Protein AF-0000000074384556 (afdb_homodimer)

Solvent-accessible surface area (backbone atoms only — not comparable to full-atom values): 11873 Å² total; per-residue (Å²): 128,87,46,68,63,56,34,50,50,49,42,49,27,48,76,63,56,64,55,49,73,62,58,50,51,50,51,55,48,60,57,68,74,48,75,82,79,49,65,58,56,49,22,35,53,36,53,35,26,50,41,48,45,21,50,57,54,41,50,53,51,51,51,49,32,51,76,72,68,40,62,75,37,66,65,36,38,49,20,49,30,50,36,28,44,74,50,64,36,52,67,63,18,47,52,52,52,54,56,48,51,51,44,58,47,44,57,47,46,72,69,94,128,86,47,70,62,56,36,49,49,50,43,48,25,48,77,62,54,64,54,50,73,62,58,48,50,50,49,55,47,58,56,67,76,49,76,83,78,50,66,59,56,51,22,36,53,36,53,35,25,49,41,49,45,21,51,58,55,41,50,52,50,50,52,49,32,51,74,70,68,39,63,74,37,66,67,36,38,51,20,49,31,48,35,28,44,74,48,62,37,53,67,63,20,47,52,53,52,53,57,51,50,49,44,59,46,44,58,48,48,73,70,94

pLDDT: mean 78.64, std 14.16, range [39.5, 95.38]

Structure (mmCIF, N/CA/C/O backbone):
data_AF-0000000074384556-model_v1
#
loop_
_entity.id
_entity.type
_entity.pdbx_description
1 polymer 'Pentatricopeptide repeat-containing protein'
#
loop_
_atom_site.group_PDB
_atom_site.id
_atom_site.type_symbol
_atom_site.label_atom_id
_atom_site.label_alt_id
_atom_site.label_comp_id
_atom_site.label_asym_id
_atom_site.label_entity_id
_atom_site.label_seq_id
_atom_site.pdbx_PDB_ins_code
_atom_site.Cartn_x
_atom_site.Cartn_y
_atom_site.Cartn_z
_atom_site.occupancy
_atom_site.B_iso_or_equiv
_atom_site.auth_seq_id
_atom_site.auth_comp_id
_atom_site.auth_asym_id
_atom_site.auth_atom_id
_atom_site.pdbx_PDB_model_num
ATOM 1 N N . MET A 1 1 ? 5.961 24.047 -9.047 1 40.19 1 MET A N 1
ATOM 2 C CA . MET A 1 1 ? 5.332 24.125 -7.734 1 40.19 1 MET A CA 1
ATOM 3 C C . MET A 1 1 ? 4.035 23.312 -7.707 1 40.19 1 MET A C 1
ATOM 5 O O . MET A 1 1 ? 3.162 23.516 -8.555 1 40.19 1 MET A O 1
ATOM 9 N N . TRP A 1 2 ? 4.082 22.109 -7.301 1 52.69 2 TRP A N 1
ATOM 10 C CA . TRP A 1 2 ? 2.836 21.344 -7.281 1 52.69 2 TRP A CA 1
ATOM 11 C C . TRP A 1 2 ? 1.796 22.031 -6.398 1 52.69 2 TRP A C 1
ATOM 13 O O . TRP A 1 2 ? 2.066 22.344 -5.234 1 52.69 2 TRP A O 1
ATOM 23 N N . ASP A 1 3 ? 0.78 22.688 -6.996 1 62.19 3 ASP A N 1
ATOM 24 C CA . ASP A 1 3 ? -0.325 23.312 -6.281 1 62.19 3 ASP A CA 1
ATOM 25 C C . ASP A 1 3 ? -1.379 22.297 -5.879 1 62.19 3 ASP A C 1
ATOM 27 O O . ASP A 1 3 ? -1.239 21.094 -6.176 1 62.19 3 ASP A O 1
ATOM 31 N N . SER A 1 4 ? -2.203 22.719 -5.09 1 65.31 4 SER A N 1
ATOM 32 C CA . SER A 1 4 ? -3.348 21.953 -4.59 1 65.31 4 SER A CA 1
ATOM 33 C C . SER A 1 4 ? -4.078 21.25 -5.727 1 65.31 4 SER A C 1
ATOM 35 O O . SER A 1 4 ? -4.527 20.109 -5.574 1 65.31 4 SER A O 1
ATOM 37 N N . ALA A 1 5 ? -3.949 21.891 -6.855 1 71.12 5 ALA A N 1
ATOM 38 C CA . ALA A 1 5 ? -4.703 21.359 -7.988 1 71.12 5 ALA A CA 1
ATOM 39 C C . ALA A 1 5 ? -4.062 20.078 -8.516 1 71.12 5 ALA A C 1
ATOM 41 O O . ALA A 1 5 ? -4.758 19.109 -8.82 1 71.12 5 ALA A O 1
ATOM 42 N N . VAL A 1 6 ? -2.74 20.109 -8.586 1 69.12 6 VAL A N 1
ATOM 43 C CA . VAL A 1 6 ? -2.025 18.953 -9.094 1 69.12 6 VAL A CA 1
ATOM 44 C C . VAL A 1 6 ? -2.178 17.781 -8.125 1 69.12 6 VAL A C 1
ATOM 46 O O . VAL A 1 6 ? -2.436 16.656 -8.539 1 69.12 6 VAL A O 1
ATOM 49 N N . CYS A 1 7 ? -2.18 18.156 -6.883 1 73.81 7 CYS A N 1
ATOM 50 C CA . CYS A 1 7 ? -2.328 17.125 -5.863 1 73.81 7 CYS A CA 1
ATOM 51 C C . CYS A 1 7 ? -3.725 16.5 -5.898 1 73.81 7 CYS A C 1
ATOM 53 O O . CYS A 1 7 ? -3.873 15.281 -5.863 1 73.81 7 CYS A O 1
ATOM 55 N N . ASN A 1 8 ? -4.66 17.375 -6.094 1 71 8 ASN A N 1
ATOM 56 C CA . ASN A 1 8 ? -6.031 16.875 -6.16 1 71 8 ASN A CA 1
ATOM 57 C C . ASN A 1 8 ? -6.234 15.969 -7.371 1 71 8 ASN A C 1
ATOM 59 O O . ASN A 1 8 ? -6.938 14.961 -7.281 1 71 8 ASN A O 1
ATOM 63 N N . SER A 1 9 ? -5.648 16.359 -8.367 1 74 9 SER A N 1
ATOM 64 C CA . SER A 1 9 ? -5.766 15.555 -9.578 1 74 9 SER A CA 1
ATOM 65 C C . SER A 1 9 ? -5.086 14.203 -9.406 1 74 9 SER A C 1
ATOM 67 O O . SER A 1 9 ? -5.613 13.172 -9.836 1 74 9 SER A O 1
ATOM 69 N N . MET A 1 10 ? -4.016 14.211 -8.734 1 71.62 10 MET A N 1
ATOM 70 C CA . MET A 1 10 ? -3.271 12.977 -8.5 1 71.62 10 MET A CA 1
ATOM 71 C C . MET A 1 10 ? -4.047 12.047 -7.57 1 71.62 10 MET A C 1
ATOM 73 O O . MET A 1 10 ? -4.199 10.859 -7.863 1 71.62 10 MET A O 1
ATOM 77 N N . ILE A 1 11 ? -4.609 12.617 -6.652 1 71.75 11 ILE A N 1
ATOM 78 C CA . ILE A 1 11 ? -5.398 11.852 -5.691 1 71.75 11 ILE A CA 1
ATOM 79 C C . ILE A 1 11 ? -6.605 11.234 -6.395 1 71.75 11 ILE A C 1
ATOM 81 O O . ILE A 1 11 ? -6.863 10.031 -6.258 1 71.75 11 ILE A O 1
ATOM 85 N N . SER A 1 12 ? -7.184 12.125 -7.082 1 74.31 12 SER A N 1
ATOM 86 C CA . SER A 1 12 ? -8.359 11.656 -7.809 1 74.31 12 SER A CA 1
ATOM 87 C C . SER A 1 12 ? -7.988 10.555 -8.797 1 74.31 12 SER A C 1
ATOM 89 O O . SER A 1 12 ? -8.703 9.555 -8.914 1 74.31 12 SER A O 1
ATOM 91 N N . SER A 1 13 ? -6.969 10.758 -9.461 1 72.44 13 SER A N 1
ATOM 92 C CA . SER A 1 13 ? -6.527 9.781 -10.453 1 72.44 13 SER A CA 1
ATOM 93 C C . SER A 1 13 ? -6.129 8.469 -9.797 1 72.44 13 SER A C 1
ATOM 95 O O . SER A 1 13 ? -6.383 7.395 -10.344 1 72.44 13 SER A O 1
ATOM 97 N N . PHE A 1 14 ? -5.621 8.648 -8.688 1 68.5 14 PHE A N 1
ATOM 98 C CA . PHE A 1 14 ? -5.199 7.449 -7.969 1 68.5 14 PHE A CA 1
ATOM 99 C C . PHE A 1 14 ? -6.406 6.703 -7.406 1 68.5 14 PHE A C 1
ATOM 101 O O . PHE A 1 14 ? -6.477 5.477 -7.496 1 68.5 14 PHE A O 1
ATOM 108 N N . THR A 1 15 ? -7.293 7.48 -6.871 1 66.38 15 THR A N 1
ATOM 109 C CA . THR A 1 15 ? -8.508 6.898 -6.305 1 66.38 15 THR A CA 1
ATOM 110 C C . THR A 1 15 ? -9.367 6.27 -7.395 1 66.38 15 THR A C 1
ATOM 112 O O . THR A 1 15 ? -10.094 5.305 -7.141 1 66.38 15 THR A O 1
ATOM 115 N N . ASN A 1 16 ? -9.094 6.844 -8.516 1 68.44 16 ASN A N 1
ATOM 116 C CA . ASN A 1 16 ? -9.883 6.316 -9.625 1 68.44 16 ASN A CA 1
ATOM 117 C C . ASN A 1 16 ? -9.062 5.383 -10.508 1 68.44 16 ASN A C 1
ATOM 119 O O . ASN A 1 16 ? -9.523 4.945 -11.562 1 68.44 16 ASN A O 1
ATOM 123 N N . HIS A 1 17 ? -7.898 5.164 -10.023 1 65.5 17 HIS A N 1
ATOM 124 C CA . HIS A 1 17 ? -7.004 4.191 -10.641 1 65.5 17 HIS A CA 1
ATOM 125 C C . HIS A 1 17 ? -6.633 4.605 -12.062 1 65.5 17 HIS A C 1
ATOM 127 O O . HIS A 1 17 ? -6.523 3.756 -12.945 1 65.5 17 HIS A O 1
ATOM 133 N N . LEU A 1 18 ? -6.707 5.758 -12.258 1 64.31 18 LEU A N 1
ATOM 134 C CA . LEU A 1 18 ? -6.406 6.258 -13.594 1 64.31 18 LEU A CA 1
ATOM 135 C C . LEU A 1 18 ? -4.906 6.453 -13.773 1 64.31 18 LEU A C 1
ATOM 137 O O . LEU A 1 18 ? -4.406 6.453 -14.906 1 64.31 18 LEU A O 1
ATOM 141 N N . LEU A 1 19 ? -4.352 6.645 -12.594 1 61.78 19 LEU A N 1
ATOM 142 C CA . LEU A 1 19 ? -2.939 6.98 -12.727 1 61.78 19 LEU A CA 1
ATOM 143 C C . LEU A 1 19 ? -2.094 5.723 -12.898 1 61.78 19 LEU A C 1
ATOM 145 O O . LEU A 1 19 ? -2.256 4.758 -12.148 1 61.78 19 LEU A O 1
ATOM 149 N N . GLU A 1 20 ? -1.411 5.715 -13.992 1 60.78 20 GLU A N 1
ATOM 150 C CA . GLU A 1 20 ? -0.469 4.645 -14.305 1 60.78 20 GLU A CA 1
ATOM 151 C C . GLU A 1 20 ? 0.728 4.672 -13.359 1 60.78 20 GLU A C 1
ATOM 153 O O . GLU A 1 20 ? 1.057 5.719 -12.797 1 60.78 20 GLU A O 1
ATOM 158 N N . GLU A 1 21 ? 1.285 3.52 -13.094 1 60.22 21 GLU A N 1
ATOM 159 C CA . GLU A 1 21 ? 2.457 3.318 -12.25 1 60.22 21 GLU A CA 1
ATOM 160 C C . GLU A 1 21 ? 3.541 4.352 -12.555 1 60.22 21 GLU A C 1
ATOM 162 O O . GLU A 1 21 ? 4.16 4.895 -11.633 1 60.22 21 GLU A O 1
ATOM 167 N N . ASN A 1 22 ? 3.594 4.672 -13.719 1 64.81 22 ASN A N 1
ATOM 168 C CA . ASN A 1 22 ? 4.66 5.57 -14.148 1 64.81 22 ASN A CA 1
ATOM 169 C C . ASN A 1 22 ? 4.414 7 -13.672 1 64.81 22 ASN A C 1
ATOM 171 O O . ASN A 1 22 ? 5.348 7.695 -13.273 1 64.81 22 ASN A O 1
ATOM 175 N N . ALA A 1 23 ? 3.195 7.367 -13.805 1 65.38 23 ALA A N 1
ATOM 176 C CA . ALA A 1 23 ? 2.844 8.711 -13.359 1 65.38 23 ALA A CA 1
ATOM 177 C C . ALA A 1 23 ? 3.094 8.875 -11.859 1 65.38 23 ALA A C 1
ATOM 179 O O . ALA A 1 23 ? 3.588 9.914 -11.414 1 65.38 23 ALA A O 1
ATOM 180 N N . MET A 1 24 ? 2.939 7.859 -11.141 1 62.88 24 MET A N 1
ATOM 181 C CA . MET A 1 24 ? 3.143 7.906 -9.695 1 62.88 24 MET A CA 1
ATOM 182 C C . MET A 1 24 ? 4.625 8.016 -9.352 1 62.88 24 MET A C 1
ATOM 184 O O . MET A 1 24 ? 5.012 8.789 -8.477 1 62.88 24 MET A O 1
ATOM 188 N N . GLN A 1 25 ? 5.258 7.207 -10.094 1 67.75 25 GLN A N 1
ATOM 189 C CA . GLN A 1 25 ? 6.699 7.262 -9.883 1 67.75 25 GLN A CA 1
ATOM 190 C C . GLN A 1 25 ? 7.246 8.656 -10.148 1 67.75 25 GLN A C 1
ATOM 192 O O . GLN A 1 25 ? 8.109 9.148 -9.414 1 67.75 25 GLN A O 1
ATOM 197 N N . ILE A 1 26 ? 6.738 9.211 -11.195 1 64.88 26 ILE A N 1
ATOM 198 C CA . ILE A 1 26 ? 7.152 10.562 -11.555 1 64.88 26 ILE A CA 1
ATOM 199 C C . ILE A 1 26 ? 6.762 11.531 -10.445 1 64.88 26 ILE A C 1
ATOM 201 O O . ILE A 1 26 ? 7.555 12.398 -10.062 1 64.88 26 ILE A O 1
ATOM 205 N N . PHE A 1 27 ? 5.684 11.328 -9.984 1 69.38 27 PHE A N 1
ATOM 206 C CA . PHE A 1 27 ? 5.199 12.219 -8.938 1 69.38 27 PHE A CA 1
ATOM 207 C C . PHE A 1 27 ? 6.055 12.094 -7.68 1 69.38 27 PHE A C 1
ATOM 209 O O . PHE A 1 27 ? 6.492 13.102 -7.121 1 69.38 27 PHE A O 1
ATOM 216 N N . VAL A 1 28 ? 6.297 10.922 -7.316 1 67.38 28 VAL A N 1
ATOM 217 C CA . VAL A 1 28 ? 7.105 10.664 -6.129 1 67.38 28 VAL A CA 1
ATOM 218 C C . VAL A 1 28 ? 8.5 11.25 -6.32 1 67.38 28 VAL A C 1
ATOM 220 O O . VAL A 1 28 ? 9.078 11.828 -5.395 1 67.38 28 VAL A O 1
ATOM 223 N N . ARG A 1 29 ? 8.992 11.117 -7.496 1 67.81 29 ARG A N 1
ATOM 224 C CA . ARG A 1 29 ? 10.328 11.625 -7.793 1 67.81 29 ARG A CA 1
ATOM 225 C C . ARG A 1 29 ? 10.359 13.148 -7.715 1 67.81 29 ARG A C 1
ATOM 227 O O . ARG A 1 29 ? 11.344 13.734 -7.258 1 67.81 29 ARG A O 1
ATOM 234 N N . SER A 1 30 ? 9.336 13.711 -8.18 1 67.81 30 SER A N 1
ATOM 235 C CA . SER A 1 30 ? 9.266 15.164 -8.133 1 67.81 30 SER A CA 1
ATOM 236 C C . SER A 1 30 ? 9.266 15.672 -6.691 1 67.81 30 SER A C 1
ATOM 238 O O . SER A 1 30 ? 9.742 16.766 -6.414 1 67.81 30 SER A O 1
ATOM 240 N N . LEU A 1 31 ? 8.82 14.859 -5.836 1 63.5 31 LEU A N 1
ATOM 241 C CA . LEU A 1 31 ? 8.766 15.203 -4.418 1 63.5 31 LEU A CA 1
ATOM 242 C C . LEU A 1 31 ? 10.156 15.117 -3.785 1 63.5 31 LEU A C 1
ATOM 244 O O . LEU A 1 31 ? 10.453 15.844 -2.838 1 63.5 31 LEU A O 1
ATOM 248 N N . ARG A 1 32 ? 10.938 14.094 -4.27 1 60.16 32 ARG A N 1
ATOM 249 C CA . ARG A 1 32 ? 12.281 13.875 -3.727 1 60.16 32 ARG A CA 1
ATOM 250 C C . ARG A 1 32 ? 13.227 15 -4.129 1 60.16 32 ARG A C 1
ATOM 252 O O . ARG A 1 32 ? 14.164 15.32 -3.4 1 60.16 32 ARG A O 1
ATOM 259 N N . LYS A 1 33 ? 13.125 15.461 -5.32 1 61.84 33 LYS A N 1
ATOM 260 C CA . LYS A 1 33 ? 14.031 16.5 -5.797 1 61.84 33 LYS A CA 1
ATOM 261 C C . LYS A 1 33 ? 13.867 17.781 -5 1 61.84 33 LYS A C 1
ATOM 263 O O . LYS A 1 33 ? 14.805 18.578 -4.898 1 61.84 33 LYS A O 1
ATOM 268 N N . ASN A 1 34 ? 12.695 18.062 -4.598 1 57.72 34 ASN A N 1
ATOM 269 C CA . ASN A 1 34 ? 12.492 19.359 -3.953 1 57.72 34 ASN A CA 1
ATOM 270 C C . ASN A 1 34 ? 12.734 19.281 -2.449 1 57.72 34 ASN A C 1
ATOM 272 O O . ASN A 1 34 ? 12.656 18.203 -1.857 1 57.72 34 ASN A O 1
ATOM 276 N N . ALA A 1 35 ? 13.219 20.578 -1.718 1 65 35 ALA A N 1
ATOM 277 C CA . ALA A 1 35 ? 13.375 21.125 -0.37 1 65 35 ALA A CA 1
ATOM 278 C C . ALA A 1 35 ? 12.305 20.578 0.568 1 65 35 ALA A C 1
ATOM 280 O O . ALA A 1 35 ? 11.477 19.75 0.163 1 65 35 ALA A O 1
ATOM 281 N N . ARG A 1 36 ? 12.062 21.109 1.581 1 75.25 36 ARG A N 1
ATOM 282 C CA . ARG A 1 36 ? 11.086 20.875 2.645 1 75.25 36 ARG A CA 1
ATOM 283 C C . ARG A 1 36 ? 9.688 20.672 2.072 1 75.25 36 ARG A C 1
ATOM 285 O O . ARG A 1 36 ? 9.172 21.531 1.363 1 75.25 36 ARG A O 1
ATOM 292 N N . PRO A 1 37 ? 9.188 19.391 2.207 1 80.75 37 PRO A N 1
ATOM 293 C CA . PRO A 1 37 ? 7.855 19.172 1.635 1 80.75 37 PRO A CA 1
ATOM 294 C C . PRO A 1 37 ? 6.801 20.109 2.207 1 80.75 37 PRO A C 1
ATOM 296 O O . PRO A 1 37 ? 6.883 20.5 3.375 1 80.75 37 PRO A O 1
ATOM 299 N N . THR A 1 38 ? 5.879 20.562 1.27 1 84.94 38 THR A N 1
ATOM 300 C CA . THR A 1 38 ? 4.723 21.328 1.696 1 84.94 38 THR A CA 1
ATOM 301 C C . THR A 1 38 ? 3.641 20.422 2.271 1 84.94 38 THR A C 1
ATOM 303 O O . THR A 1 38 ? 3.697 19.203 2.105 1 84.94 38 THR A O 1
ATOM 306 N N . LYS A 1 39 ? 2.645 21.031 2.879 1 87.69 39 LYS A N 1
ATOM 307 C CA . LYS A 1 39 ? 1.485 20.312 3.395 1 87.69 39 LYS A CA 1
ATOM 308 C C . LYS A 1 39 ? 0.747 19.594 2.273 1 87.69 39 LYS A C 1
ATOM 310 O O . LYS A 1 39 ? 0.303 18.453 2.447 1 87.69 39 LYS A O 1
ATOM 315 N N . PHE A 1 40 ? 0.704 20.203 1.155 1 84.12 40 PHE A N 1
ATOM 316 C CA . PHE A 1 40 ? -0.036 19.625 0.035 1 84.12 40 PHE A CA 1
ATOM 317 C C . PHE A 1 40 ? 0.692 18.422 -0.537 1 84.12 40 PHE A C 1
ATOM 319 O O . PHE A 1 40 ? 0.065 17.422 -0.88 1 84.12 40 PHE A O 1
ATOM 326 N N . LYS A 1 41 ? 1.978 18.531 -0.62 1 83.19 41 LYS A N 1
ATOM 327 C CA . LYS A 1 41 ? 2.785 17.438 -1.129 1 83.19 41 LYS A CA 1
ATOM 328 C C . LYS A 1 41 ? 2.715 16.234 -0.198 1 83.19 41 LYS A C 1
ATOM 330 O O . LYS A 1 41 ? 2.529 15.094 -0.652 1 83.19 41 LYS A O 1
ATOM 335 N N . LEU A 1 42 ? 2.775 16.5 1.066 1 88.19 42 LEU A N 1
ATOM 336 C CA . LEU A 1 42 ? 2.699 15.43 2.047 1 88.19 42 LEU A CA 1
ATOM 337 C C . LEU A 1 42 ? 1.318 14.781 2.041 1 88.19 42 LEU A C 1
ATOM 339 O O . LEU A 1 42 ? 1.2 13.555 2.07 1 88.19 42 LEU A O 1
ATOM 343 N N . SER A 1 43 ? 0.292 15.594 1.944 1 88.38 43 SER A N 1
ATOM 344 C CA . SER A 1 43 ? -1.065 15.062 1.894 1 88.38 43 SER A CA 1
ATOM 345 C C . SER A 1 43 ? -1.27 14.18 0.665 1 88.38 43 SER A C 1
ATOM 347 O O . SER A 1 43 ? -1.93 13.141 0.741 1 88.38 43 SER A O 1
ATOM 349 N N . CYS A 1 44 ? -0.693 14.586 -0.394 1 87 4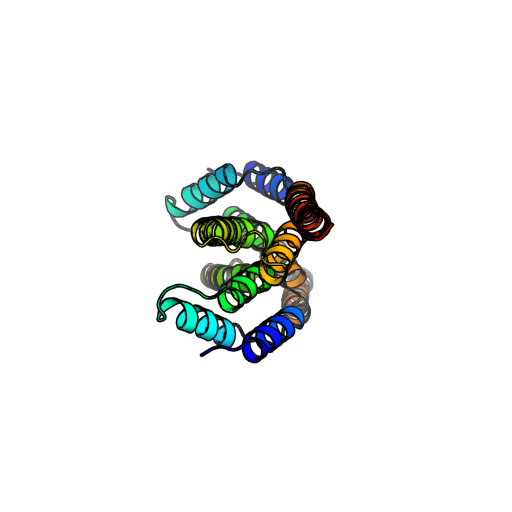4 CYS A N 1
ATOM 350 C CA . CYS A 1 44 ? -0.804 13.812 -1.626 1 87 44 CYS A CA 1
ATOM 351 C C . CYS A 1 44 ? -0.132 12.453 -1.479 1 87 44 CYS A C 1
ATOM 353 O O . CYS A 1 44 ? -0.717 11.422 -1.829 1 87 44 CYS A O 1
ATOM 355 N N . LEU A 1 45 ? 1.103 12.461 -0.971 1 86.19 45 LEU A N 1
ATOM 356 C CA . LEU A 1 45 ? 1.854 11.227 -0.805 1 86.19 45 LEU A CA 1
ATOM 357 C C . LEU A 1 45 ? 1.137 10.281 0.154 1 86.19 45 LEU A C 1
ATOM 359 O O . LEU A 1 45 ? 1.038 9.078 -0.109 1 86.19 45 LEU A O 1
ATOM 363 N N . ILE A 1 46 ? 0.575 10.844 1.169 1 91.19 46 ILE A N 1
ATOM 364 C CA . ILE A 1 46 ? -0.112 10.039 2.178 1 91.19 46 ILE A CA 1
ATOM 365 C C . ILE A 1 46 ? -1.399 9.469 1.591 1 91.19 46 ILE A C 1
ATOM 367 O O . ILE A 1 46 ? -1.699 8.281 1.774 1 91.19 46 ILE A O 1
ATOM 371 N N . SER A 1 47 ? -2.1 10.211 0.841 1 88.12 47 SER A N 1
ATOM 372 C CA . SER A 1 47 ? -3.377 9.797 0.271 1 88.12 47 SER A CA 1
ATOM 373 C C . SER A 1 47 ? -3.182 8.742 -0.812 1 88.12 47 SER A C 1
ATOM 375 O O . SER A 1 47 ? -4.035 7.871 -0.997 1 88.12 47 SER A O 1
ATOM 377 N N . CYS A 1 48 ? -2.086 8.797 -1.461 1 86.19 48 CYS A N 1
ATOM 378 C CA . CYS A 1 48 ? -1.854 7.879 -2.574 1 86.19 48 CYS A CA 1
ATOM 379 C C . CYS A 1 48 ? -1.184 6.598 -2.098 1 86.19 48 CYS A C 1
ATOM 381 O O . CYS A 1 48 ? -1.258 5.566 -2.77 1 86.19 48 CYS A O 1
ATOM 383 N N . ALA A 1 49 ? -0.686 6.59 -0.944 1 88.12 49 ALA A N 1
ATOM 384 C CA . ALA A 1 49 ? 0.172 5.516 -0.448 1 88.12 49 ALA A CA 1
ATOM 385 C C . ALA A 1 49 ? -0.58 4.188 -0.406 1 88.12 49 ALA A C 1
ATOM 387 O O . ALA A 1 49 ? -0.064 3.162 -0.853 1 88.12 49 ALA A O 1
ATOM 388 N N . PRO A 1 50 ? -1.9 4.137 0.02 1 88.5 50 PRO A N 1
ATOM 389 C CA . PRO A 1 50 ? -2.59 2.848 0.135 1 88.5 50 PRO A CA 1
ATOM 390 C C . PRO A 1 50 ? -2.787 2.16 -1.214 1 88.5 50 PRO A C 1
ATOM 392 O O . PRO A 1 50 ? -3.016 0.95 -1.268 1 88.5 50 PRO A O 1
ATOM 395 N N . VAL A 1 51 ? -2.713 2.895 -2.314 1 85.31 51 VAL A N 1
ATOM 396 C CA . VAL A 1 51 ? -2.926 2.314 -3.637 1 85.31 51 VAL A CA 1
ATOM 397 C C . VAL A 1 51 ? -1.594 2.209 -4.375 1 85.31 51 VAL A C 1
ATOM 399 O O . VAL A 1 51 ? -1.271 1.161 -4.941 1 85.31 51 VAL A O 1
ATOM 402 N N . PHE A 1 52 ? -0.786 3.133 -4.246 1 83.88 52 PHE A N 1
ATOM 403 C CA . PHE A 1 52 ? 0.421 3.275 -5.051 1 83.88 52 PHE A CA 1
ATOM 404 C C . PHE A 1 52 ? 1.504 2.312 -4.578 1 83.88 52 PHE A C 1
ATOM 406 O O . PHE A 1 52 ? 2.09 1.585 -5.383 1 83.88 52 PHE A O 1
ATOM 413 N N . LEU A 1 53 ? 1.737 2.305 -3.301 1 87.19 53 LEU A N 1
ATOM 414 C CA . LEU A 1 53 ? 2.85 1.52 -2.777 1 87.19 53 LEU A CA 1
ATOM 415 C C . LEU A 1 53 ? 2.652 0.035 -3.068 1 87.19 53 LEU A C 1
ATOM 417 O O . LEU A 1 53 ? 3.543 -0.619 -3.615 1 87.19 53 LEU A O 1
ATOM 421 N N . PRO A 1 54 ? 1.455 -0.453 -2.838 1 89.88 54 PRO A N 1
ATOM 422 C CA . PRO A 1 54 ? 1.253 -1.864 -3.174 1 89.88 54 PRO A CA 1
ATOM 423 C C . PRO A 1 54 ? 1.338 -2.131 -4.676 1 89.88 54 PRO A C 1
ATOM 425 O O . PRO A 1 54 ? 1.853 -3.172 -5.094 1 89.88 54 PRO A O 1
ATOM 428 N N . LEU A 1 55 ? 0.889 -1.272 -5.453 1 86.62 55 LEU A N 1
ATOM 429 C CA . LEU A 1 55 ? 0.919 -1.498 -6.895 1 86.62 55 LEU A CA 1
ATOM 430 C C . LEU A 1 55 ? 2.354 -1.54 -7.41 1 86.62 55 LEU A C 1
ATOM 432 O O . LEU A 1 55 ? 2.705 -2.406 -8.219 1 86.62 55 LEU A O 1
ATOM 436 N N . VAL A 1 56 ? 3.143 -0.677 -6.953 1 84.94 56 VAL A N 1
ATOM 437 C CA . VAL A 1 56 ? 4.535 -0.625 -7.387 1 84.94 56 VAL A CA 1
ATOM 438 C C . VAL A 1 56 ? 5.266 -1.886 -6.934 1 84.94 56 VAL A C 1
ATOM 440 O O . VAL A 1 56 ? 5.883 -2.578 -7.746 1 84.94 56 VAL A O 1
ATOM 443 N N . HIS A 1 57 ? 5.219 -2.225 -5.719 1 86.81 57 HIS A N 1
ATOM 444 C CA . HIS A 1 57 ? 5.914 -3.389 -5.18 1 86.81 57 HIS A CA 1
ATOM 445 C C . HIS A 1 57 ? 5.27 -4.684 -5.656 1 86.81 57 HIS A C 1
ATOM 447 O O . HIS A 1 57 ? 5.969 -5.652 -5.969 1 86.81 57 HIS A O 1
ATOM 453 N N . GLY A 1 58 ? 3.936 -4.629 -5.711 1 90.12 58 GLY A N 1
ATOM 454 C CA . GLY A 1 58 ? 3.213 -5.805 -6.172 1 90.12 58 GLY A CA 1
ATOM 455 C C . GLY A 1 58 ? 3.525 -6.168 -7.613 1 90.12 58 GLY A C 1
ATOM 456 O O . GLY A 1 58 ? 3.629 -7.352 -7.949 1 90.12 58 GLY A O 1
ATOM 457 N N . THR A 1 59 ? 3.695 -5.223 -8.43 1 90.19 59 THR A N 1
ATOM 458 C CA . THR A 1 59 ? 4.043 -5.477 -9.82 1 90.19 59 THR A CA 1
ATOM 459 C C . THR A 1 59 ? 5.453 -6.047 -9.93 1 90.19 59 THR A C 1
ATOM 461 O O . THR A 1 59 ? 5.715 -6.91 -10.773 1 90.19 59 THR A O 1
ATOM 464 N N . GLU A 1 60 ? 6.285 -5.566 -9.07 1 90 60 GLU A N 1
ATOM 465 C CA . GLU A 1 60 ? 7.629 -6.137 -9.016 1 90 60 GLU A CA 1
ATOM 466 C C . GLU A 1 60 ? 7.59 -7.602 -8.586 1 90 60 GLU A C 1
ATOM 468 O O . GLU A 1 60 ? 8.258 -8.445 -9.18 1 90 60 GLU A O 1
ATOM 473 N N . LEU A 1 61 ? 6.801 -7.906 -7.629 1 91.44 61 LEU A N 1
ATOM 474 C CA . LEU A 1 61 ? 6.645 -9.281 -7.16 1 91.44 61 LEU A CA 1
ATOM 475 C C . LEU A 1 61 ? 5.984 -10.148 -8.227 1 91.44 61 LEU A C 1
ATOM 477 O O . LEU A 1 61 ? 6.363 -11.305 -8.406 1 91.44 61 LEU A O 1
ATOM 481 N N . HIS A 1 62 ? 5.012 -9.523 -8.906 1 94.19 62 HIS A N 1
ATOM 482 C CA . HIS A 1 62 ? 4.363 -10.234 -10 1 94.19 62 HIS A CA 1
ATOM 483 C C . HIS A 1 62 ? 5.363 -10.602 -11.094 1 94.19 62 HIS A C 1
ATOM 485 O O . HIS A 1 62 ? 5.359 -11.727 -11.594 1 94.19 62 HIS A O 1
ATOM 491 N N . SER A 1 63 ? 6.258 -9.703 -11.406 1 93.31 63 SER A N 1
ATOM 492 C CA . SER A 1 63 ? 7.301 -9.984 -12.383 1 93.31 63 SER A CA 1
ATOM 493 C C . SER A 1 63 ? 8.211 -11.117 -11.922 1 93.31 63 SER A C 1
ATOM 495 O O . SER A 1 63 ? 8.586 -11.977 -12.719 1 93.31 63 SER A O 1
ATOM 497 N N . LEU A 1 64 ? 8.539 -11.133 -10.703 1 92.06 64 LEU A N 1
ATOM 498 C CA . LEU A 1 64 ? 9.375 -12.195 -10.141 1 92.06 64 LEU A CA 1
ATOM 499 C C . LEU A 1 64 ? 8.656 -13.539 -10.195 1 92.06 64 LEU A C 1
ATOM 501 O O . LEU A 1 64 ? 9.266 -14.562 -10.5 1 92.06 64 LEU A O 1
ATOM 505 N N . VAL A 1 65 ? 7.359 -13.555 -9.914 1 94.94 65 VAL A N 1
ATOM 506 C CA . VAL A 1 65 ? 6.512 -14.734 -9.977 1 94.94 65 VAL A CA 1
ATOM 507 C C . VAL A 1 65 ? 6.57 -15.336 -11.383 1 94.94 65 VAL A C 1
ATOM 509 O O . VAL A 1 65 ? 6.727 -16.547 -11.539 1 94.94 65 VAL A O 1
ATOM 512 N N . VAL A 1 66 ? 6.508 -14.5 -12.336 1 94.62 66 VAL A N 1
ATOM 513 C CA . VAL A 1 66 ? 6.551 -14.953 -13.727 1 94.62 66 VAL A CA 1
ATOM 514 C C . VAL A 1 66 ? 7.945 -15.484 -14.055 1 94.62 66 VAL A C 1
ATOM 516 O O . VAL A 1 66 ? 8.086 -16.547 -14.656 1 94.62 66 VAL A O 1
ATOM 519 N N . LYS A 1 67 ? 8.953 -14.852 -13.641 1 94.62 67 LYS A N 1
ATOM 520 C CA . LYS A 1 67 ? 10.336 -15.242 -13.898 1 94.62 67 LYS A C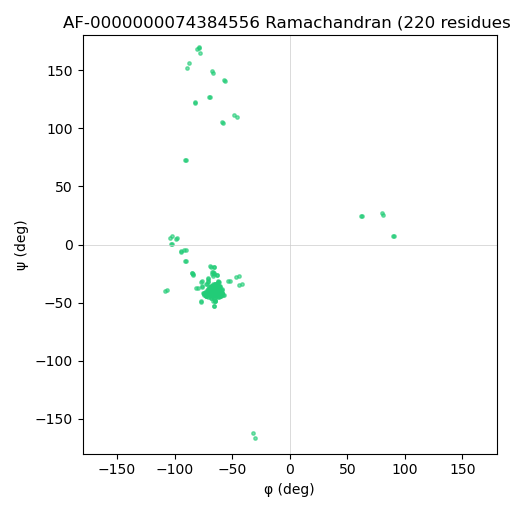A 1
ATOM 521 C C . LYS A 1 67 ? 10.641 -16.609 -13.281 1 94.62 67 LYS A C 1
ATOM 523 O O . LYS A 1 67 ? 11.391 -17.391 -13.852 1 94.62 67 LYS A O 1
ATOM 528 N N . LEU A 1 68 ? 10 -16.906 -12.18 1 92.81 68 LEU A N 1
ATOM 529 C CA . LEU A 1 68 ? 10.273 -18.125 -11.438 1 92.81 68 LEU A CA 1
ATOM 530 C C . LEU A 1 68 ? 9.305 -19.234 -11.844 1 92.81 68 LEU A C 1
ATOM 532 O O . LEU A 1 68 ? 9.406 -20.359 -11.359 1 92.81 68 LEU A O 1
ATOM 536 N N . GLY A 1 69 ? 8.32 -18.922 -12.672 1 93.56 69 GLY A N 1
ATOM 537 C CA . GLY A 1 69 ? 7.391 -19.891 -13.203 1 93.56 69 GLY A CA 1
ATOM 538 C C . GLY A 1 69 ? 6.285 -20.25 -12.234 1 93.56 69 GLY A C 1
ATOM 539 O O . GLY A 1 69 ? 5.773 -21.375 -12.25 1 93.56 69 GLY A O 1
ATOM 540 N N . PHE A 1 70 ? 5.957 -19.297 -11.32 1 93.25 70 PHE A N 1
ATOM 541 C CA .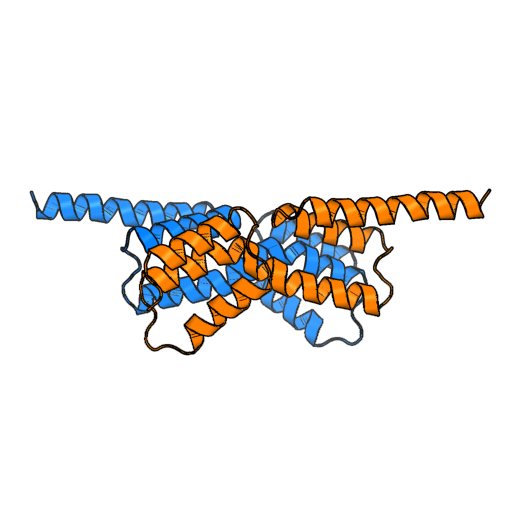 PHE A 1 70 ? 4.957 -19.578 -10.297 1 93.25 70 PHE A CA 1
ATOM 542 C C . PHE A 1 70 ? 3.604 -19 -10.688 1 93.25 70 PHE A C 1
ATOM 544 O O . PHE A 1 70 ? 2.645 -19.078 -9.914 1 93.25 70 PHE A O 1
ATOM 551 N N . GLU A 1 71 ? 3.396 -18.422 -11.867 1 92.5 71 GLU A N 1
ATOM 552 C CA . GLU A 1 71 ? 2.229 -17.609 -12.219 1 92.5 71 GLU A CA 1
ATOM 553 C C . GLU A 1 71 ? 0.971 -18.484 -12.289 1 92.5 71 GLU A C 1
ATOM 555 O O . GLU A 1 71 ? -0.145 -17.969 -12.188 1 92.5 71 GLU A O 1
ATOM 560 N N . ARG A 1 72 ? 1.17 -19.844 -12.43 1 90 72 ARG A N 1
ATOM 561 C CA . ARG A 1 72 ? -0.002 -20.703 -12.539 1 90 72 ARG A CA 1
ATOM 562 C C . ARG A 1 72 ? -0.279 -21.422 -11.219 1 90 72 ARG A C 1
ATOM 564 O O . ARG A 1 72 ? -1.23 -22.203 -11.109 1 90 72 ARG A O 1
ATOM 571 N N . ASP A 1 73 ? 0.545 -21.156 -10.242 1 92.44 73 ASP A N 1
ATOM 572 C CA . ASP A 1 73 ? 0.287 -21.703 -8.914 1 92.44 73 ASP A CA 1
ATOM 573 C C . ASP A 1 73 ? -0.938 -21.047 -8.281 1 92.44 73 ASP A C 1
ATOM 575 O O . ASP A 1 73 ? -1.032 -19.828 -8.219 1 92.44 73 ASP A O 1
ATOM 579 N N . PRO A 1 74 ? -1.873 -21.859 -7.84 1 91.44 74 PRO A N 1
ATOM 580 C CA . PRO A 1 74 ? -3.139 -21.312 -7.352 1 91.44 74 PRO A CA 1
ATOM 581 C C . PRO A 1 74 ? -2.957 -20.391 -6.141 1 91.44 74 PRO A C 1
ATOM 583 O O . PRO A 1 74 ? -3.676 -19.406 -5.996 1 91.44 74 PRO A O 1
ATOM 586 N N . ILE A 1 75 ? -2.025 -20.703 -5.285 1 89.25 75 ILE A N 1
ATOM 587 C CA . ILE A 1 75 ? -1.807 -19.891 -4.094 1 89.25 75 ILE A CA 1
ATOM 588 C C . ILE A 1 75 ? -1.211 -18.547 -4.492 1 89.25 75 ILE A C 1
ATOM 590 O O . ILE A 1 75 ? -1.657 -17.5 -4.016 1 89.25 75 ILE A O 1
ATOM 594 N N . VAL A 1 76 ? -0.302 -18.609 -5.375 1 92.75 76 VAL A N 1
ATOM 595 C CA . VAL A 1 76 ? 0.358 -17.391 -5.832 1 92.75 76 VAL A CA 1
ATOM 596 C C . VAL A 1 76 ? -0.625 -16.531 -6.633 1 92.75 76 VAL A C 1
ATOM 598 O O . VAL A 1 76 ? -0.766 -15.336 -6.383 1 92.75 76 VAL A O 1
ATOM 601 N N . SER A 1 77 ? -1.336 -17.172 -7.516 1 94.94 77 SER A N 1
ATOM 602 C CA . SER A 1 77 ? -2.289 -16.453 -8.359 1 94.94 77 SER A CA 1
ATOM 603 C C . SER A 1 77 ? -3.396 -15.82 -7.523 1 94.94 77 SER A C 1
ATOM 605 O O . SER A 1 77 ? -3.799 -14.68 -7.777 1 94.94 77 SER A O 1
ATOM 607 N N . SER A 1 78 ? -3.84 -16.5 -6.512 1 92.94 78 SER A N 1
ATOM 608 C CA . SER A 1 78 ? -4.871 -15.961 -5.637 1 92.94 78 SER A CA 1
ATOM 609 C C . SER A 1 78 ? -4.367 -14.734 -4.879 1 92.94 78 SER A C 1
ATOM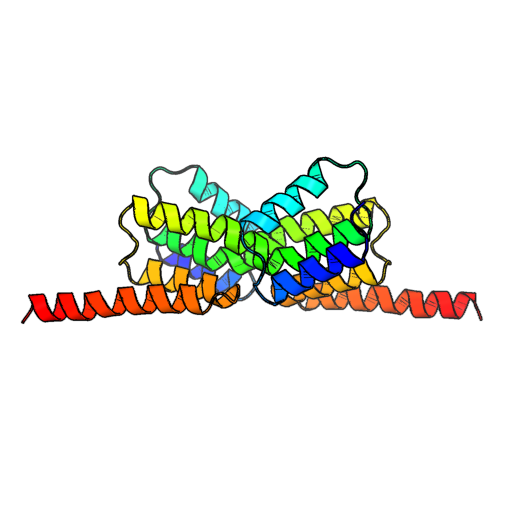 611 O O . SER A 1 78 ? -5.105 -13.766 -4.695 1 92.94 78 SER A O 1
ATOM 613 N N . SER A 1 79 ? -3.15 -14.75 -4.422 1 92.31 79 SER A N 1
ATOM 614 C CA . SER A 1 79 ? -2.572 -13.602 -3.738 1 92.31 79 SER A CA 1
ATOM 615 C C . SER A 1 79 ? -2.436 -12.406 -4.68 1 92.31 79 SER A C 1
ATOM 617 O O . SER A 1 79 ? -2.648 -11.266 -4.277 1 92.31 79 SER A O 1
ATOM 619 N N . LEU A 1 80 ? -2.152 -12.68 -5.93 1 95.31 80 LEU A N 1
ATOM 620 C CA . LEU A 1 80 ? -2.068 -11.625 -6.938 1 95.31 80 LEU A CA 1
ATOM 621 C C . LEU A 1 80 ? -3.445 -11.031 -7.211 1 95.31 80 LEU A C 1
ATOM 623 O O . LEU A 1 80 ? -3.592 -9.805 -7.277 1 95.31 80 LEU A O 1
ATOM 627 N N . VAL A 1 81 ? -4.41 -11.852 -7.328 1 95.19 81 VAL A N 1
ATOM 628 C CA . VAL A 1 81 ? -5.777 -11.398 -7.555 1 95.19 81 VAL A CA 1
ATOM 629 C C . VAL A 1 81 ? -6.219 -10.5 -6.398 1 95.19 81 VAL A C 1
ATOM 631 O O . VAL A 1 81 ? -6.785 -9.422 -6.621 1 95.19 81 VAL A O 1
ATOM 634 N N . GLU A 1 82 ? -5.891 -10.914 -5.199 1 91.19 82 GLU A N 1
ATOM 635 C CA . GLU A 1 82 ? -6.258 -10.148 -4.016 1 91.19 82 GLU A CA 1
ATOM 636 C C . GLU A 1 82 ? -5.543 -8.797 -3.992 1 91.19 82 GLU A C 1
ATOM 638 O O . GLU A 1 82 ? -6.156 -7.766 -3.713 1 91.19 82 GLU A O 1
ATOM 643 N N . MET A 1 83 ? -4.324 -8.773 -4.297 1 92.19 83 MET A N 1
ATOM 644 C CA . MET A 1 83 ? -3.557 -7.531 -4.281 1 92.19 83 MET A CA 1
ATOM 645 C C . MET A 1 83 ? -4.094 -6.543 -5.312 1 92.19 83 MET A C 1
ATOM 647 O O . MET A 1 83 ? -4.387 -5.395 -4.984 1 92.19 83 MET A O 1
ATOM 651 N N . TYR A 1 84 ? -4.383 -6.992 -6.473 1 91 84 TYR A N 1
ATOM 652 C CA . TYR A 1 84 ? -4.879 -6.109 -7.523 1 91 84 TYR A CA 1
ATOM 653 C C . TYR A 1 84 ? -6.289 -5.625 -7.211 1 91 84 TYR A C 1
ATOM 655 O O . TYR A 1 84 ? -6.625 -4.469 -7.473 1 91 84 TYR A O 1
ATOM 663 N N . SER A 1 85 ? -7.051 -6.547 -6.625 1 90.12 85 SER A N 1
ATOM 664 C CA . SER A 1 85 ? -8.414 -6.176 -6.25 1 90.12 85 SER A CA 1
ATOM 665 C C . SER A 1 85 ? -8.406 -5.09 -5.176 1 90.12 85 SER A C 1
ATOM 667 O O . SER A 1 85 ? -9.148 -4.113 -5.273 1 90.12 85 SER A O 1
ATOM 669 N N . LYS A 1 86 ? -7.531 -5.262 -4.223 1 86.25 86 LYS A N 1
ATOM 670 C CA . LYS A 1 86 ? -7.449 -4.297 -3.129 1 86.25 86 LYS A CA 1
ATOM 671 C C . LYS A 1 86 ? -6.945 -2.945 -3.625 1 86.25 86 LYS A C 1
ATOM 673 O O . LYS A 1 86 ? -7.254 -1.908 -3.033 1 86.25 86 LYS A O 1
ATOM 678 N N . CYS A 1 87 ? -6.238 -2.951 -4.676 1 85.19 87 CYS A N 1
ATOM 679 C CA . CYS A 1 87 ? -5.73 -1.713 -5.258 1 85.19 87 CYS A CA 1
ATOM 680 C C . CYS A 1 87 ? -6.699 -1.163 -6.301 1 85.19 87 CYS A C 1
ATOM 682 O O . CYS A 1 87 ? -6.445 -0.117 -6.898 1 85.19 87 CYS A O 1
ATOM 684 N N . GLY A 1 88 ? -7.785 -1.908 -6.594 1 83.31 88 GLY A N 1
ATOM 685 C CA . GLY A 1 88 ? -8.82 -1.428 -7.5 1 83.31 88 GLY A CA 1
ATOM 686 C C . GLY A 1 88 ? -8.555 -1.79 -8.945 1 83.31 88 GLY A C 1
ATOM 687 O O . GLY A 1 88 ? -9.203 -1.256 -9.852 1 83.31 88 GLY A O 1
ATOM 688 N N . LEU A 1 89 ? -7.613 -2.541 -9.133 1 87.19 89 LEU A N 1
ATOM 689 C CA . LEU A 1 89 ? -7.297 -2.975 -10.484 1 87.19 89 LEU A CA 1
ATOM 690 C C . LEU A 1 89 ? -8.031 -4.266 -10.828 1 87.19 89 LEU A C 1
ATOM 692 O O . LEU A 1 89 ? -7.402 -5.312 -11.016 1 87.19 89 LEU A O 1
ATOM 696 N N . LEU A 1 90 ? -9.336 -4.238 -11.055 1 89.25 90 LEU A N 1
ATOM 697 C CA . LEU A 1 90 ? -10.227 -5.383 -11.219 1 89.25 90 LEU A CA 1
ATOM 698 C C . LEU A 1 90 ? -9.969 -6.078 -12.555 1 89.25 90 LEU A C 1
ATOM 700 O O . LEU A 1 90 ? -10.07 -7.305 -12.648 1 89.25 90 LEU A O 1
ATOM 704 N N . ASP A 1 91 ? -9.57 -5.289 -13.555 1 89 91 ASP A N 1
ATOM 705 C CA . ASP A 1 91 ? -9.266 -5.891 -14.852 1 89 91 ASP A CA 1
ATOM 706 C C . ASP A 1 91 ? -8.031 -6.789 -14.773 1 89 91 ASP A C 1
ATOM 708 O O . ASP A 1 91 ? -8.031 -7.898 -15.305 1 89 91 ASP A O 1
ATOM 712 N N . SER A 1 92 ? -7.016 -6.301 -14.102 1 90.12 92 SER A N 1
ATOM 713 C CA . SER A 1 92 ? -5.816 -7.109 -13.891 1 90.12 92 SER A CA 1
ATOM 714 C C . SER A 1 92 ? -6.129 -8.359 -13.078 1 90.12 92 SER A C 1
ATOM 716 O O . SER A 1 92 ? -5.652 -9.453 -13.406 1 90.12 92 SER A O 1
ATOM 718 N N . ALA A 1 93 ? -6.891 -8.234 -12.055 1 93.5 93 ALA A N 1
ATOM 719 C CA . ALA A 1 93 ? -7.32 -9.367 -11.242 1 93.5 93 ALA A CA 1
ATOM 720 C C . ALA A 1 93 ? -8.094 -10.383 -12.07 1 93.5 93 ALA A C 1
ATOM 722 O O . ALA A 1 93 ? -7.832 -11.586 -11.992 1 93.5 93 ALA A O 1
ATOM 723 N N . LYS A 1 94 ? -8.977 -9.875 -12.883 1 95.25 94 LYS A N 1
ATOM 724 C CA . LYS A 1 94 ? -9.781 -10.734 -13.75 1 95.25 94 LYS A CA 1
ATOM 725 C C . LYS A 1 94 ? -8.898 -11.492 -14.734 1 95.25 94 LYS A C 1
ATOM 727 O O . LYS A 1 94 ? -9.141 -12.672 -15.008 1 95.25 94 LYS A O 1
ATOM 732 N N . MET A 1 95 ? -7.938 -10.852 -15.289 1 93.94 95 MET A N 1
ATOM 733 C CA . MET A 1 95 ? -7.02 -11.492 -16.234 1 93.94 95 MET A CA 1
ATOM 734 C C . MET A 1 95 ? -6.301 -12.664 -15.578 1 93.94 95 MET A C 1
ATOM 736 O O . MET A 1 95 ? -6.168 -13.734 -16.172 1 93.94 95 MET A O 1
ATOM 740 N N . ILE A 1 96 ? -5.883 -12.547 -14.414 1 95.06 96 ILE A N 1
ATOM 741 C CA . ILE A 1 96 ? -5.199 -13.609 -13.688 1 95.06 96 ILE A CA 1
ATOM 742 C C . ILE A 1 96 ? -6.176 -14.742 -13.391 1 95.06 96 ILE A C 1
ATOM 744 O O . ILE A 1 96 ? -5.836 -15.922 -13.547 1 95.06 96 ILE A O 1
ATOM 748 N N . CYS A 1 97 ? -7.41 -14.398 -13.023 1 94.56 97 CYS A N 1
ATOM 749 C CA . CYS A 1 97 ? -8.445 -15.398 -12.773 1 94.56 97 CYS A CA 1
ATOM 750 C C . CYS A 1 97 ? -8.711 -16.219 -14.023 1 94.56 97 CYS A C 1
ATOM 752 O O . CYS A 1 97 ? -8.82 -17.453 -13.961 1 94.56 97 CYS A O 1
ATOM 754 N N . ASP A 1 98 ? -8.742 -15.531 -15.094 1 91.69 98 ASP A N 1
ATOM 755 C CA . ASP A 1 98 ? -9 -16.203 -16.359 1 91.69 98 ASP A CA 1
ATOM 756 C C . ASP A 1 98 ? -7.848 -17.141 -16.719 1 91.69 98 ASP A C 1
ATOM 758 O O . ASP A 1 98 ? -8.07 -18.234 -17.266 1 91.69 98 ASP A O 1
ATOM 762 N N . GLU A 1 99 ? -6.672 -16.797 -16.391 1 89.44 99 GLU A N 1
ATOM 763 C CA . GLU A 1 99 ? -5.496 -17.609 -16.672 1 89.44 99 GLU A CA 1
ATOM 764 C C . GLU A 1 99 ? -5.457 -18.859 -15.781 1 89.44 99 GLU A C 1
ATOM 766 O O . GLU A 1 99 ? -4.965 -19.906 -16.188 1 89.44 99 GLU A O 1
ATOM 771 N N . MET A 1 100 ? -5.914 -18.75 -14.602 1 87.38 100 MET A N 1
ATOM 772 C CA . MET A 1 100 ? -5.98 -19.875 -13.688 1 87.38 100 MET A CA 1
ATOM 773 C C . MET A 1 100 ? -7.012 -20.891 -14.156 1 87.38 100 MET A C 1
ATOM 775 O O . MET A 1 100 ? -6.809 -22.109 -14.016 1 87.38 100 MET A O 1
ATOM 779 N N . GLU A 1 101 ? -8.117 -20.469 -14.641 1 78.75 101 GLU A N 1
ATOM 780 C CA . GLU A 1 101 ? -9.195 -21.344 -15.109 1 78.75 101 GLU A CA 1
ATOM 781 C C . GLU A 1 101 ? -8.773 -22.125 -16.359 1 78.75 101 GLU A C 1
ATOM 783 O O . GLU A 1 101 ? -9.148 -23.281 -16.531 1 78.75 101 GLU A O 1
ATOM 788 N N . MET A 1 102 ? -8.031 -21.5 -17.156 1 71 102 MET A N 1
ATOM 789 C CA . MET A 1 102 ? -7.613 -22.188 -18.375 1 71 102 MET A CA 1
ATOM 790 C C . MET A 1 102 ? -6.766 -23.422 -18.047 1 71 102 MET A C 1
ATOM 792 O O . MET A 1 102 ? -6.871 -24.438 -18.719 1 71 102 MET A O 1
ATOM 796 N N . LYS A 1 103 ? -5.992 -23.453 -17.078 1 65.12 103 LYS A N 1
ATOM 797 C CA . LYS A 1 103 ? -5.207 -24.625 -16.703 1 65.12 103 LYS A CA 1
ATOM 798 C C . LYS A 1 103 ? -6.098 -25.719 -16.109 1 65.12 103 LYS A C 1
ATOM 800 O O . LYS A 1 103 ? -5.891 -26.906 -16.375 1 65.12 103 LYS A O 1
ATOM 805 N N . ASP A 1 104 ? -7.004 -25.203 -15.211 1 62.09 104 ASP A N 1
ATOM 806 C CA . ASP A 1 104 ? -7.914 -26.219 -14.719 1 62.09 104 ASP A CA 1
ATOM 807 C C . ASP A 1 104 ? -8.594 -26.953 -15.875 1 62.09 104 ASP A C 1
ATOM 809 O O . ASP A 1 104 ? -8.758 -28.172 -15.828 1 62.09 104 ASP A O 1
ATOM 813 N N . VAL A 1 105 ? -8.742 -26.25 -16.812 1 59.25 105 VAL A N 1
ATOM 814 C CA . VAL A 1 105 ? -9.391 -26.828 -17.984 1 59.25 105 VAL A CA 1
ATOM 815 C C . VAL A 1 105 ? -8.383 -27.656 -18.781 1 59.25 105 VAL A C 1
ATOM 817 O O . VAL A 1 105 ? -8.688 -28.766 -19.234 1 59.25 105 VAL A O 1
ATOM 820 N N . MET A 1 106 ? -7.191 -27.219 -18.859 1 59.09 106 MET A N 1
ATOM 821 C CA . MET A 1 106 ? -6.156 -27.922 -19.609 1 59.09 106 MET A CA 1
ATOM 822 C C . MET A 1 106 ? -5.723 -29.188 -18.875 1 59.09 106 MET A C 1
ATOM 824 O O . MET A 1 106 ? -5.496 -30.219 -19.5 1 59.09 106 MET A O 1
ATOM 828 N N . SER A 1 107 ? -5.559 -28.938 -17.562 1 56.28 107 SER A N 1
ATOM 829 C CA . SER A 1 107 ? -5.281 -30.141 -16.781 1 56.28 107 SER A CA 1
ATOM 830 C C . SER A 1 107 ? -6.406 -31.156 -16.922 1 56.28 107 SER A C 1
ATOM 832 O O . SER A 1 107 ? -6.156 -32.375 -16.984 1 56.28 107 SER A O 1
ATOM 834 N N . TRP A 1 108 ? -7.531 -30.578 -16.938 1 54.56 108 TRP A N 1
ATOM 835 C CA . TRP A 1 108 ? -8.68 -31.453 -17.156 1 54.56 108 TRP A CA 1
ATOM 836 C C . TRP A 1 108 ? -8.648 -32.062 -18.547 1 54.56 108 TRP A C 1
ATOM 838 O O . TRP A 1 108 ? -8.898 -33.25 -18.703 1 54.56 108 TRP A O 1
ATOM 848 N N . ASN A 1 109 ? -8.273 -31.328 -19.453 1 55.44 109 ASN A N 1
ATOM 849 C CA . ASN A 1 109 ? -8.273 -31.844 -20.812 1 55.44 109 ASN A CA 1
ATOM 850 C C . ASN A 1 109 ? -7.09 -32.781 -21.062 1 55.44 109 ASN A C 1
ATOM 852 O O . ASN A 1 109 ? -7.168 -33.688 -21.891 1 55.44 109 ASN A O 1
ATOM 856 N N . SER A 1 110 ? -6.004 -32.562 -20.453 1 53.38 110 SER A N 1
ATOM 857 C CA . SER A 1 110 ? -4.883 -33.469 -20.594 1 53.38 110 SER A CA 1
ATOM 858 C C . SER A 1 110 ? -5.195 -34.812 -19.969 1 53.38 110 SER A C 1
ATOM 860 O O . SER A 1 110 ? -4.52 -35.812 -20.266 1 53.38 110 SER A O 1
ATOM 862 N N . MET A 1 111 ? -6.137 -34.688 -19.047 1 51.34 111 MET A N 1
ATOM 863 C CA . MET A 1 111 ? -6.574 -35.906 -18.422 1 51.34 111 MET A CA 1
ATOM 864 C C . MET A 1 111 ? -7.648 -36.594 -19.266 1 51.34 111 MET A C 1
ATOM 866 O O . MET A 1 111 ? -7.871 -37.812 -19.125 1 51.34 111 MET A O 1
ATOM 870 N N . ILE A 1 112 ? -8.297 -35.781 -20 1 46.16 112 ILE A N 1
ATOM 871 C CA . ILE A 1 112 ? -9.242 -36.438 -20.875 1 46.16 112 ILE A CA 1
ATOM 872 C C . ILE A 1 112 ? -8.492 -37.031 -22.078 1 46.16 112 ILE A C 1
ATOM 874 O O . ILE A 1 112 ? -7.613 -36.375 -22.641 1 46.16 112 ILE A O 1
ATOM 878 N N . MET B 1 1 ? 12.852 -22.125 7.914 1 39.5 1 MET B N 1
ATOM 879 C CA . MET B 1 1 ? 12.047 -22.359 6.719 1 39.5 1 MET B CA 1
ATOM 880 C C . MET B 1 1 ? 10.617 -21.859 6.914 1 39.5 1 MET B C 1
ATOM 882 O O . MET B 1 1 ? 9.953 -22.234 7.875 1 39.5 1 MET B O 1
ATOM 886 N N . TRP B 1 2 ? 10.336 -20.688 6.578 1 51 2 TRP B N 1
ATOM 887 C CA . TRP B 1 2 ? 8.961 -20.234 6.773 1 51 2 TRP B CA 1
ATOM 888 C C . TRP B 1 2 ? 7.98 -21.125 6.027 1 51 2 TRP B C 1
ATOM 890 O O . TRP B 1 2 ? 8.117 -21.344 4.82 1 51 2 TRP B O 1
ATOM 900 N N . ASP B 1 3 ? 7.25 -22.016 6.738 1 60.97 3 ASP B N 1
ATOM 901 C CA . ASP B 1 3 ? 6.23 -22.922 6.203 1 60.97 3 ASP B CA 1
ATOM 902 C C . ASP B 1 3 ? 4.922 -22.172 5.945 1 60.97 3 ASP B C 1
ATOM 904 O O . ASP B 1 3 ? 4.82 -20.984 6.223 1 60.97 3 ASP B O 1
ATOM 908 N N . SER B 1 4 ? 4.141 -22.781 5.238 1 64 4 SER B N 1
ATOM 909 C CA . SER B 1 4 ? 2.787 -22.344 4.902 1 64 4 SER B CA 1
ATOM 910 C C . SER B 1 4 ? 2.059 -21.812 6.129 1 64 4 SER B C 1
ATOM 912 O O . SER B 1 4 ? 1.321 -20.828 6.035 1 64 4 SER B O 1
ATOM 914 N N . ALA B 1 5 ? 2.512 -22.359 7.23 1 68.88 5 ALA B N 1
ATOM 915 C CA . ALA B 1 5 ? 1.805 -21.984 8.453 1 68.88 5 ALA B CA 1
ATOM 916 C C . ALA B 1 5 ? 2.17 -20.578 8.898 1 68.88 5 ALA B C 1
ATOM 918 O O . ALA B 1 5 ? 1.3 -19.797 9.297 1 68.88 5 ALA B O 1
ATOM 919 N N . VAL B 1 6 ? 3.445 -20.281 8.789 1 68 6 VAL B N 1
ATOM 920 C CA . VAL B 1 6 ? 3.904 -18.969 9.211 1 68 6 VAL B CA 1
ATOM 921 C C . VAL B 1 6 ? 3.34 -17.906 8.266 1 68 6 VAL B C 1
ATOM 923 O O . VAL B 1 6 ? 2.863 -16.859 8.719 1 68 6 VAL B O 1
ATOM 926 N N . CYS B 1 7 ? 3.275 -18.297 7.035 1 72.5 7 CYS B N 1
ATOM 927 C CA . CYS B 1 7 ? 2.738 -17.375 6.047 1 72.5 7 CYS B CA 1
ATOM 928 C C . CYS B 1 7 ? 1.253 -17.125 6.281 1 72.5 7 CYS B C 1
ATOM 930 O O . CYS B 1 7 ? 0.799 -15.977 6.266 1 72.5 7 CYS B O 1
ATOM 932 N N . ASN B 1 8 ? 0.59 -18.203 6.602 1 69.5 8 ASN B N 1
ATOM 933 C CA . ASN B 1 8 ? -0.839 -18.062 6.852 1 69.5 8 ASN B CA 1
ATOM 934 C C . ASN B 1 8 ? -1.107 -17.188 8.078 1 69.5 8 ASN B C 1
ATOM 936 O O . ASN B 1 8 ? -2.051 -16.406 8.086 1 69.5 8 ASN B O 1
ATOM 940 N N . SER B 1 9 ? -0.299 -17.406 8.992 1 72.88 9 SER B N 1
ATOM 941 C CA . SER B 1 9 ? -0.457 -16.609 10.203 1 72.88 9 SER B CA 1
ATOM 942 C C . SER B 1 9 ? -0.17 -15.133 9.938 1 72.88 9 SER B C 1
ATOM 944 O O . SER B 1 9 ? -0.876 -14.258 10.445 1 72.88 9 SER B O 1
ATOM 946 N N . MET B 1 10 ? 0.779 -14.898 9.133 1 70.5 10 MET B N 1
ATOM 947 C CA . MET B 1 10 ? 1.141 -13.523 8.797 1 70.5 10 MET B CA 1
ATOM 948 C C . MET B 1 10 ? 0.037 -12.852 7.984 1 70.5 10 MET B C 1
ATOM 950 O O . MET B 1 10 ? -0.373 -11.734 8.297 1 70.5 10 MET B O 1
ATOM 954 N N . ILE B 1 11 ? -0.482 -13.594 7.164 1 69.75 11 ILE B N 1
ATOM 955 C CA . ILE B 1 11 ? -1.561 -13.086 6.32 1 69.75 11 ILE B CA 1
ATOM 956 C C . ILE B 1 11 ? -2.783 -12.773 7.18 1 69.75 11 ILE B C 1
ATOM 958 O O . ILE B 1 11 ? -3.363 -11.688 7.074 1 69.75 11 ILE B O 1
ATOM 962 N N . SER B 1 12 ? -3.006 -13.766 7.934 1 72.81 12 SER B N 1
ATOM 963 C CA . SER B 1 12 ? -4.156 -13.586 8.812 1 72.81 12 SER B CA 1
ATOM 964 C C . SER B 1 12 ? -3.963 -12.391 9.734 1 72.81 12 SER B C 1
ATOM 966 O O . SER B 1 12 ? -4.891 -11.609 9.953 1 72.81 12 SER B O 1
ATOM 968 N N . SER B 1 13 ? -2.844 -12.305 10.25 1 70.62 13 SER B N 1
ATOM 969 C CA . SER B 1 13 ? -2.549 -11.211 11.164 1 70.62 13 SER B CA 1
ATOM 970 C C . SER B 1 13 ? -2.59 -9.859 10.453 1 70.62 13 SER B C 1
ATOM 972 O O . SER B 1 13 ? -3.037 -8.867 11.023 1 70.62 13 SER B O 1
ATOM 974 N N . PHE B 1 14 ? -2.197 -9.953 9.281 1 66.44 14 PHE B N 1
ATOM 975 C CA . PHE B 1 14 ? -2.199 -8.719 8.508 1 66.44 14 PHE B CA 1
ATOM 976 C C . PHE B 1 14 ? -3.619 -8.32 8.117 1 66.44 14 PHE B C 1
ATOM 978 O O . PHE B 1 14 ? -3.99 -7.152 8.203 1 66.44 14 PHE B O 1
ATOM 985 N N . THR B 1 15 ? -4.332 -9.328 7.703 1 64.12 15 THR B N 1
ATOM 986 C CA . THR B 1 15 ? -5.715 -9.094 7.305 1 64.12 15 THR B CA 1
ATOM 987 C C . THR B 1 15 ? -6.559 -8.664 8.5 1 64.12 15 THR B C 1
ATOM 989 O O . THR B 1 15 ? -7.531 -7.926 8.344 1 64.12 15 THR B O 1
ATOM 992 N N . ASN B 1 16 ? -5.992 -9.133 9.578 1 65.75 16 ASN B N 1
ATOM 993 C CA . ASN B 1 16 ? -6.734 -8.781 10.781 1 65.75 16 ASN B CA 1
ATOM 994 C C . ASN B 1 16 ? -6.07 -7.633 11.531 1 65.75 16 ASN B C 1
ATOM 996 O O . ASN B 1 16 ? -6.488 -7.289 12.641 1 65.75 16 ASN B O 1
ATOM 1000 N N . HIS B 1 17 ? -5.102 -7.137 10.875 1 63 17 HIS B N 1
ATOM 1001 C CA . HIS B 1 17 ? -4.414 -5.945 11.359 1 63 17 HIS B CA 1
ATOM 1002 C C . HIS B 1 17 ? -3.764 -6.195 12.719 1 63 17 HIS B C 1
ATOM 1004 O O . HIS B 1 17 ? -3.734 -5.305 13.57 1 63 17 HIS B O 1
ATOM 1010 N N . LEU B 1 18 ? -3.523 -7.312 12.938 1 61.94 18 LEU B N 1
ATOM 1011 C CA . LEU B 1 18 ? -2.951 -7.664 14.234 1 61.94 18 LEU B CA 1
ATOM 1012 C C . LEU B 1 18 ? -1.437 -7.496 14.227 1 61.94 18 LEU B C 1
ATOM 1014 O O . LEU B 1 18 ? -0.817 -7.348 15.281 1 61.94 18 LEU B O 1
ATOM 1018 N N . LEU B 1 19 ? -0.991 -7.598 12.992 1 60.22 19 LEU B N 1
ATOM 1019 C CA . LEU B 1 19 ? 0.468 -7.625 12.977 1 60.22 19 LEU B CA 1
ATOM 1020 C C . LEU B 1 19 ? 1.039 -6.215 13.047 1 60.22 19 LEU B C 1
ATOM 1022 O O . LEU B 1 19 ? 0.58 -5.316 12.336 1 60.22 19 LEU B O 1
ATOM 1026 N N . GLU B 1 20 ? 1.825 -6.047 14.047 1 58.78 20 GLU B N 1
ATOM 1027 C CA . GLU B 1 20 ? 2.562 -4.805 14.258 1 58.78 20 GLU B CA 1
ATOM 1028 C C . GLU B 1 20 ? 3.615 -4.594 13.172 1 58.78 20 GLU B C 1
ATOM 1030 O O . GLU B 1 20 ? 4.078 -5.555 12.555 1 58.78 20 GLU B O 1
ATOM 1035 N N . GLU B 1 21 ? 3.842 -3.367 12.859 1 58.62 21 GLU B N 1
ATOM 1036 C CA . GLU B 1 21 ? 4.84 -2.918 11.898 1 58.62 21 GLU B CA 1
ATOM 1037 C C . GLU B 1 21 ? 6.145 -3.695 12.047 1 58.62 21 GLU B C 1
ATOM 1039 O O . GLU B 1 21 ? 6.766 -4.082 11.055 1 58.62 21 GLU B O 1
ATOM 1044 N N . ASN B 1 22 ? 6.398 -4.02 13.195 1 63.72 22 ASN B N 1
ATOM 1045 C CA . ASN B 1 22 ? 7.68 -4.656 13.477 1 63.72 22 ASN B CA 1
ATOM 1046 C C . ASN B 1 22 ? 7.711 -6.105 13 1 63.72 22 ASN B C 1
ATOM 1048 O O . ASN B 1 22 ? 8.727 -6.57 12.477 1 63.72 22 ASN B O 1
ATOM 1052 N N . ALA B 1 23 ? 6.637 -6.738 13.234 1 64.31 23 ALA B N 1
ATOM 1053 C CA . ALA B 1 23 ? 6.559 -8.125 12.797 1 64.31 23 ALA B CA 1
ATOM 1054 C C . ALA B 1 23 ? 6.672 -8.227 11.273 1 64.31 23 ALA B C 1
ATOM 1056 O O . ALA B 1 23 ? 7.344 -9.117 10.758 1 64.31 23 ALA B O 1
ATOM 1057 N N . MET B 1 24 ? 6.219 -7.301 10.594 1 62.06 24 MET B N 1
ATOM 1058 C CA . MET B 1 24 ? 6.262 -7.301 9.133 1 62.06 24 MET B CA 1
ATOM 1059 C C . MET B 1 24 ? 7.68 -7.051 8.633 1 62.06 24 MET B C 1
ATOM 1061 O O . MET B 1 24 ? 8.133 -7.707 7.691 1 62.06 24 MET B O 1
ATOM 1065 N N . GLN B 1 25 ? 8.164 -6.109 9.328 1 66.31 25 GLN B N 1
ATOM 1066 C CA . GLN B 1 25 ? 9.539 -5.816 8.945 1 66.31 25 GLN B CA 1
ATOM 1067 C C . GLN B 1 25 ? 10.43 -7.047 9.109 1 66.31 25 GLN B C 1
ATOM 1069 O O . GLN B 1 25 ? 11.289 -7.316 8.266 1 66.31 25 GLN B O 1
ATOM 1074 N N . ILE B 1 26 ? 10.203 -7.699 10.18 1 64.12 26 ILE B N 1
ATOM 1075 C CA . ILE B 1 26 ? 10.969 -8.914 10.445 1 64.12 26 ILE B CA 1
ATOM 1076 C C . ILE B 1 26 ? 10.68 -9.945 9.352 1 64.12 26 ILE B C 1
ATOM 1078 O O . ILE B 1 26 ? 11.602 -10.602 8.852 1 64.12 26 ILE B O 1
ATOM 1082 N N . PHE B 1 27 ? 9.531 -9.977 9.047 1 68.75 27 PHE B N 1
ATOM 1083 C CA . PHE B 1 27 ? 9.141 -10.961 8.039 1 68.75 27 PHE B CA 1
ATOM 1084 C C . PHE B 1 27 ? 9.781 -10.641 6.691 1 68.75 27 PHE B C 1
ATOM 1086 O O . PHE B 1 27 ? 10.367 -11.516 6.051 1 68.75 27 PHE B O 1
ATOM 1093 N N . VAL B 1 28 ? 9.68 -9.445 6.344 1 67.12 28 VAL B N 1
ATOM 1094 C CA . VAL B 1 28 ? 10.258 -9.008 5.074 1 67.12 28 VAL B CA 1
ATOM 1095 C C . VAL B 1 28 ? 11.766 -9.234 5.086 1 67.12 28 VAL B C 1
ATOM 1097 O O . VAL B 1 28 ? 12.344 -9.648 4.078 1 67.12 28 VAL B O 1
ATOM 1100 N N . ARG B 1 29 ? 12.352 -9 6.188 1 66.94 29 ARG B N 1
ATOM 1101 C CA . ARG B 1 29 ? 13.797 -9.18 6.312 1 66.94 29 ARG B CA 1
ATOM 1102 C C . ARG B 1 29 ? 14.18 -10.648 6.18 1 66.94 29 ARG B C 1
ATOM 1104 O O . ARG B 1 29 ? 15.211 -10.977 5.594 1 66.94 29 ARG B O 1
ATOM 1111 N N . SER B 1 30 ? 13.398 -11.414 6.738 1 67.25 30 SER B N 1
ATOM 1112 C CA . SER B 1 30 ? 13.664 -12.844 6.652 1 67.25 30 SER B CA 1
ATOM 1113 C C . SER B 1 30 ? 13.602 -13.336 5.211 1 67.25 30 SER B C 1
ATOM 1115 O O . SER B 1 30 ? 14.289 -14.289 4.84 1 67.25 30 SER B O 1
ATOM 1117 N N . LEU B 1 31 ? 12.867 -12.656 4.457 1 63.06 31 LEU B N 1
ATOM 1118 C CA . LEU B 1 31 ? 12.711 -13.008 3.051 1 63.06 31 LEU B CA 1
ATOM 1119 C C . LEU B 1 31 ? 13.945 -12.594 2.248 1 63.06 31 LEU B C 1
ATOM 1121 O O . LEU B 1 31 ? 14.281 -13.227 1.247 1 63.06 31 LEU B O 1
ATOM 1125 N N . ARG B 1 32 ? 14.539 -11.422 2.646 1 59.69 32 ARG B N 1
ATOM 1126 C CA . ARG B 1 32 ? 15.703 -10.875 1.943 1 59.69 32 ARG B CA 1
ATOM 1127 C C . ARG B 1 32 ? 16.938 -11.727 2.191 1 59.69 32 ARG B C 1
ATOM 1129 O O . ARG B 1 32 ? 17.828 -11.812 1.336 1 59.69 32 ARG B O 1
ATOM 1136 N N . LYS B 1 33 ? 17.109 -12.141 3.379 1 60.31 33 LYS B N 1
ATOM 1137 C CA . LYS B 1 33 ? 18.297 -12.914 3.701 1 60.31 33 LYS B CA 1
ATOM 1138 C C . LYS B 1 33 ? 18.359 -14.188 2.865 1 60.31 33 LYS B C 1
ATOM 1140 O O . LYS B 1 33 ? 19.453 -14.727 2.629 1 60.31 33 LYS B O 1
ATOM 1145 N N . ASN B 1 34 ? 17.234 -14.805 2.666 1 56.78 34 ASN B N 1
ATOM 1146 C CA . ASN B 1 34 ? 17.281 -16.109 2.02 1 56.78 34 ASN B CA 1
ATOM 1147 C C . ASN B 1 34 ? 17.25 -15.984 0.499 1 56.78 34 ASN B C 1
ATOM 1149 O O . ASN B 1 34 ? 16.812 -14.969 -0.036 1 56.78 34 ASN B O 1
ATOM 1153 N N . ALA B 1 35 ? 17.859 -17.172 -0.366 1 64.31 35 ALA B N 1
ATOM 1154 C CA . ALA B 1 35 ? 17.922 -17.75 -1.706 1 64.31 35 ALA B CA 1
ATOM 1155 C C . ALA B 1 35 ? 16.641 -17.469 -2.479 1 64.31 35 ALA B C 1
ATOM 1157 O O . ALA B 1 35 ? 15.695 -16.859 -1.946 1 64.31 35 ALA B O 1
ATOM 1158 N N . ARG B 1 36 ? 16.406 -18.031 -3.457 1 75.12 36 ARG B N 1
ATOM 1159 C CA . ARG B 1 36 ? 15.273 -18.078 -4.371 1 75.12 36 ARG B CA 1
ATOM 1160 C C . ARG B 1 36 ? 13.961 -18.203 -3.609 1 75.12 36 ARG B C 1
ATOM 1162 O O . ARG B 1 36 ? 13.773 -19.172 -2.855 1 75.12 36 ARG B O 1
ATOM 1169 N N . PRO B 1 37 ? 13.148 -17.078 -3.641 1 80.69 37 PRO B N 1
ATOM 1170 C CA . PRO B 1 37 ? 11.898 -17.172 -2.891 1 80.69 37 PRO B CA 1
ATOM 1171 C C . PRO B 1 37 ? 11.031 -18.359 -3.332 1 80.69 37 PRO B C 1
ATOM 1173 O O . PRO B 1 37 ? 11.039 -18.719 -4.512 1 80.69 37 PRO B O 1
ATOM 1176 N N . THR B 1 38 ? 10.398 -19 -2.295 1 84.94 38 THR B N 1
ATOM 1177 C CA . THR B 1 38 ? 9.414 -20.031 -2.578 1 84.94 38 THR B CA 1
ATOM 1178 C C . THR B 1 38 ? 8.078 -19.406 -2.982 1 84.94 38 THR B C 1
ATOM 1180 O O . THR B 1 38 ? 7.867 -18.203 -2.803 1 84.94 38 THR B O 1
ATOM 1183 N N . LYS B 1 39 ? 7.18 -20.25 -3.477 1 87.69 39 LYS B N 1
ATOM 1184 C CA . LYS B 1 39 ? 5.824 -19.828 -3.816 1 87.69 39 LYS B CA 1
ATOM 1185 C C . LYS B 1 39 ? 5.098 -19.297 -2.59 1 87.69 39 LYS B C 1
ATOM 1187 O O . LYS B 1 39 ? 4.379 -18.297 -2.678 1 87.69 39 LYS B O 1
ATOM 1192 N N . PHE B 1 40 ? 5.352 -19.875 -1.487 1 84.06 40 PHE B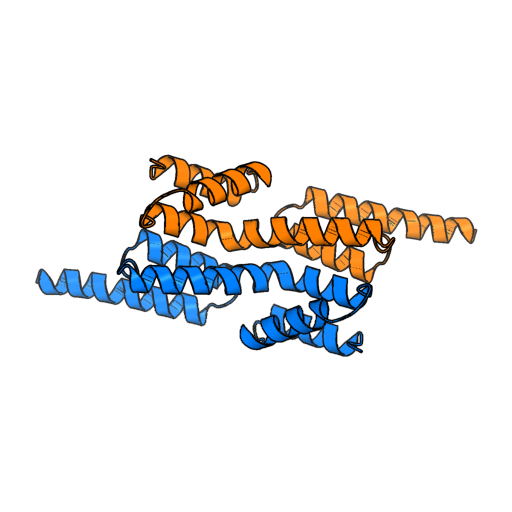 N 1
ATOM 1193 C CA . PHE B 1 40 ? 4.66 -19.484 -0.264 1 84.06 40 PHE B CA 1
ATOM 1194 C C . PHE B 1 40 ? 5.152 -18.125 0.226 1 84.06 40 PHE B C 1
ATOM 1196 O O . PHE B 1 40 ? 4.355 -17.297 0.669 1 84.06 40 PHE B O 1
ATOM 1203 N N . LYS B 1 41 ? 6.43 -17.938 0.137 1 82.94 41 LYS B N 1
ATOM 1204 C CA . LYS B 1 41 ? 7.016 -16.656 0.553 1 82.94 41 LYS B CA 1
ATOM 1205 C C . LYS B 1 41 ? 6.535 -15.523 -0.338 1 82.94 41 LYS B C 1
ATOM 1207 O O . LYS B 1 41 ? 6.16 -14.453 0.158 1 82.94 41 LYS B O 1
ATOM 1212 N N . LEU B 1 42 ? 6.477 -15.797 -1.604 1 88.25 42 LEU B N 1
ATOM 1213 C CA . LEU B 1 42 ? 6.016 -14.781 -2.547 1 88.25 42 LEU B CA 1
ATOM 1214 C C . LEU B 1 42 ? 4.535 -14.484 -2.34 1 88.25 42 LEU B C 1
ATOM 1216 O O . LEU B 1 42 ? 4.133 -13.312 -2.326 1 88.25 42 LEU B O 1
ATOM 1220 N N . SER B 1 43 ? 3.756 -15.508 -2.115 1 88.31 43 SER B N 1
ATOM 1221 C CA . SER B 1 43 ? 2.332 -15.305 -1.87 1 88.31 43 SER B CA 1
ATOM 1222 C C . SER B 1 43 ? 2.098 -14.484 -0.607 1 88.31 43 SER B C 1
ATOM 1224 O O . SER B 1 43 ? 1.205 -13.633 -0.57 1 88.31 43 SER B O 1
ATOM 1226 N N . CYS B 1 44 ? 2.896 -14.719 0.352 1 86.5 44 CYS B N 1
ATOM 1227 C CA . CYS B 1 44 ? 2.779 -13.977 1.604 1 86.5 44 CYS B CA 1
ATOM 1228 C C . CYS B 1 44 ? 3.084 -12.5 1.392 1 86.5 44 CYS B C 1
ATOM 1230 O O . CYS B 1 44 ? 2.326 -11.641 1.838 1 86.5 44 CYS B O 1
ATOM 1232 N N . LEU B 1 45 ? 4.188 -12.227 0.711 1 86 45 LEU B N 1
ATOM 1233 C CA . LEU B 1 45 ? 4.594 -10.852 0.467 1 86 45 LEU B CA 1
ATOM 1234 C C . LEU B 1 45 ? 3.547 -10.109 -0.364 1 86 45 LEU B C 1
ATOM 1236 O O . LEU B 1 45 ? 3.201 -8.969 -0.062 1 86 45 LEU B O 1
ATOM 1240 N N . ILE B 1 46 ? 2.996 -10.805 -1.295 1 90.94 46 ILE B N 1
ATOM 1241 C CA . ILE B 1 46 ? 2.008 -10.203 -2.184 1 90.94 46 ILE B CA 1
ATOM 1242 C C . ILE B 1 46 ? 0.714 -9.945 -1.416 1 90.94 46 ILE B C 1
ATOM 1244 O O . ILE B 1 46 ? 0.12 -8.867 -1.536 1 90.94 46 ILE B O 1
ATOM 1248 N N . SER B 1 47 ? 0.321 -10.82 -0.59 1 87.69 47 SER B N 1
ATOM 1249 C CA . SER B 1 47 ? -0.925 -10.711 0.162 1 87.69 47 SER B CA 1
ATOM 1250 C C . SER B 1 47 ? -0.835 -9.617 1.224 1 87.69 47 SER B C 1
ATOM 1252 O O . SER B 1 47 ? -1.837 -8.977 1.546 1 87.69 47 SER B O 1
ATOM 1254 N N . CYS B 1 48 ? 0.341 -9.391 1.701 1 85.75 48 CYS B N 1
ATOM 1255 C CA . CYS B 1 48 ? 0.502 -8.43 2.783 1 85.75 48 CYS B CA 1
ATOM 1256 C C . CYS B 1 48 ? 0.768 -7.031 2.236 1 85.75 48 CYS B C 1
ATOM 1258 O O . CYS B 1 48 ? 0.54 -6.035 2.926 1 85.75 48 CYS B O 1
ATOM 1260 N N . ALA B 1 49 ? 1.077 -6.922 1.03 1 87.81 49 ALA B N 1
ATOM 1261 C CA . ALA B 1 49 ? 1.574 -5.68 0.437 1 87.81 49 ALA B CA 1
ATOM 1262 C C . ALA B 1 49 ? 0.527 -4.574 0.522 1 87.81 49 ALA B C 1
ATOM 1264 O O . ALA B 1 49 ? 0.838 -3.447 0.914 1 87.81 49 ALA B O 1
ATOM 1265 N N . PRO B 1 50 ? -0.819 -4.84 0.285 1 88.38 50 PRO B N 1
ATOM 1266 C CA . PRO B 1 50 ? -1.804 -3.754 0.291 1 88.38 50 PRO B CA 1
ATOM 1267 C C . PRO B 1 50 ? -1.968 -3.113 1.668 1 88.38 50 PRO B C 1
ATOM 1269 O O . PRO B 1 50 ? -2.471 -1.993 1.775 1 88.38 50 PRO B O 1
ATOM 1272 N N . VAL B 1 51 ? -1.559 -3.781 2.729 1 84.81 51 VAL B N 1
ATOM 1273 C CA . VAL B 1 51 ? -1.724 -3.252 4.078 1 84.81 51 VAL B CA 1
ATOM 1274 C C . VAL B 1 51 ? -0.368 -2.822 4.633 1 84.81 51 VAL B C 1
ATOM 1276 O O . VAL B 1 51 ? -0.229 -1.718 5.164 1 84.81 51 VAL B O 1
ATOM 1279 N N . PHE B 1 52 ? 0.617 -3.535 4.391 1 83.62 52 PHE B N 1
ATOM 1280 C CA . PHE B 1 52 ? 1.918 -3.375 5.031 1 83.62 52 PHE B CA 1
ATOM 1281 C C . PHE B 1 52 ? 2.674 -2.195 4.43 1 83.62 52 PHE B C 1
ATOM 1283 O O . PHE B 1 52 ? 3.176 -1.337 5.156 1 83.62 52 PHE B O 1
ATOM 1290 N N . LEU B 1 53 ? 2.725 -2.164 3.129 1 87.06 53 LEU B N 1
ATOM 1291 C CA . LEU B 1 53 ? 3.539 -1.148 2.473 1 87.06 53 LEU B CA 1
ATOM 1292 C C . LEU B 1 53 ? 3.039 0.252 2.811 1 87.06 53 LEU B C 1
ATOM 1294 O O . LEU B 1 53 ? 3.816 1.106 3.242 1 87.06 53 LEU B O 1
ATOM 1298 N N . PRO B 1 54 ? 1.729 0.45 2.754 1 89.75 54 PRO B N 1
ATOM 1299 C CA . PRO B 1 54 ? 1.244 1.778 3.139 1 89.75 54 PRO B CA 1
ATOM 1300 C C . PRO B 1 54 ? 1.469 2.084 4.617 1 89.75 54 PRO B C 1
ATOM 1302 O O . PRO B 1 54 ? 1.774 3.223 4.977 1 89.75 54 PRO B O 1
ATOM 1305 N N . LEU B 1 55 ? 1.366 1.161 5.445 1 86.38 55 LEU B N 1
ATOM 1306 C CA . LEU B 1 55 ? 1.539 1.41 6.875 1 86.38 55 LEU B CA 1
ATOM 1307 C C . LEU B 1 55 ? 2.98 1.792 7.188 1 86.38 55 LEU B C 1
ATOM 1309 O O . LEU B 1 55 ? 3.227 2.727 7.953 1 86.38 55 LEU B O 1
ATOM 1313 N N . VAL B 1 56 ? 3.877 1.132 6.617 1 84.88 56 VAL B N 1
ATOM 1314 C CA . VAL B 1 56 ? 5.289 1.409 6.859 1 84.88 56 VAL B CA 1
ATOM 1315 C C . VAL B 1 56 ? 5.641 2.797 6.328 1 84.88 56 VAL B C 1
ATOM 1317 O O . VAL B 1 56 ? 6.184 3.629 7.059 1 84.88 56 VAL B O 1
ATOM 1320 N N . HIS B 1 57 ? 5.348 3.09 5.129 1 86.62 57 HIS B N 1
ATOM 1321 C CA . HIS B 1 57 ? 5.676 4.371 4.516 1 86.62 57 HIS B CA 1
ATOM 1322 C C . HIS B 1 57 ? 4.816 5.492 5.09 1 86.62 57 HIS B C 1
ATOM 1324 O O . HIS B 1 57 ? 5.301 6.605 5.301 1 86.62 57 HIS B O 1
ATOM 1330 N N . GLY B 1 58 ? 3.545 5.129 5.332 1 89.94 58 GLY B N 1
ATOM 1331 C CA . GLY B 1 58 ? 2.637 6.113 5.902 1 89.94 58 GLY B CA 1
ATOM 1332 C C . GLY B 1 58 ? 3.047 6.566 7.289 1 89.94 58 GLY B C 1
ATOM 1333 O O . GLY B 1 58 ? 2.912 7.746 7.629 1 89.94 58 GLY B O 1
ATOM 1334 N N . THR B 1 59 ? 3.553 5.699 8.062 1 90.12 59 THR B N 1
ATOM 1335 C CA . THR B 1 59 ? 4.02 6.055 9.398 1 90.12 59 THR B CA 1
ATOM 1336 C C . THR B 1 59 ? 5.254 6.945 9.32 1 90.12 59 THR B C 1
ATOM 1338 O O . THR B 1 59 ? 5.418 7.863 10.125 1 90.12 59 THR B O 1
ATOM 1341 N N . GLU B 1 60 ? 6.047 6.66 8.344 1 89.94 60 GLU B N 1
ATOM 1342 C CA . GLU B 1 60 ? 7.199 7.527 8.117 1 89.94 60 GLU B CA 1
ATOM 1343 C C . GLU B 1 60 ? 6.758 8.93 7.711 1 89.94 60 GLU B C 1
ATOM 1345 O O . GLU B 1 60 ? 7.289 9.922 8.219 1 89.94 60 GLU B O 1
ATOM 1350 N N . LEU B 1 61 ? 5.789 9.016 6.867 1 91.44 61 LEU B N 1
ATOM 1351 C CA . LEU B 1 61 ? 5.25 10.305 6.445 1 91.44 61 LEU B CA 1
ATOM 1352 C C . LEU B 1 61 ? 4.562 11.016 7.605 1 91.44 61 LEU B C 1
ATOM 1354 O O . LEU B 1 61 ? 4.676 12.234 7.746 1 91.44 61 LEU B O 1
ATOM 1358 N N . HIS B 1 62 ? 3.869 10.195 8.422 1 93.94 62 HIS B N 1
ATOM 1359 C CA . HIS B 1 62 ? 3.229 10.758 9.602 1 93.94 62 HIS B CA 1
ATOM 1360 C C . HIS B 1 62 ? 4.258 11.375 10.547 1 93.94 62 HIS B C 1
ATOM 1362 O O . HIS B 1 62 ? 4.055 12.477 11.055 1 93.94 62 HIS B O 1
ATOM 1368 N N . SER B 1 63 ? 5.363 10.719 10.727 1 93.19 63 SER B N 1
ATOM 1369 C CA . SER B 1 63 ? 6.438 11.258 11.555 1 93.19 63 SER B CA 1
ATOM 1370 C C . SER B 1 63 ? 6.977 12.562 10.984 1 93.19 63 SER B C 1
ATOM 1372 O O . SER B 1 63 ? 7.25 13.508 11.727 1 93.19 63 SER B O 1
ATOM 1374 N N . LEU B 1 64 ? 7.121 12.633 9.727 1 92.06 64 LEU B N 1
ATOM 1375 C CA . LEU B 1 64 ? 7.594 13.844 9.062 1 92.06 64 LEU B CA 1
ATOM 1376 C C . LEU B 1 64 ? 6.594 14.984 9.234 1 92.06 64 LEU B C 1
ATOM 1378 O O . LEU B 1 64 ? 6.988 16.125 9.461 1 92.06 64 LEU B O 1
ATOM 1382 N N . VAL B 1 65 ? 5.312 14.68 9.148 1 94.81 65 VAL B N 1
ATOM 1383 C CA . VAL B 1 65 ? 4.227 15.633 9.344 1 94.81 65 VAL B CA 1
ATOM 1384 C C . VAL B 1 65 ? 4.336 16.266 10.734 1 94.81 65 VAL B C 1
ATOM 1386 O O . VAL B 1 65 ? 4.223 17.484 10.883 1 94.81 65 VAL B O 1
ATOM 1389 N N . VAL B 1 66 ? 4.613 15.461 11.688 1 94.56 66 VAL B N 1
ATOM 1390 C CA . VAL B 1 66 ? 4.746 15.93 13.055 1 94.56 66 VAL B CA 1
ATOM 1391 C C . VAL B 1 66 ? 6.008 16.781 13.195 1 94.56 66 VAL B C 1
ATOM 1393 O O . VAL B 1 66 ? 5.977 17.859 13.797 1 94.56 66 VAL B O 1
ATOM 1396 N N . LYS B 1 67 ? 7.055 16.391 12.641 1 94.31 67 LYS B N 1
ATOM 1397 C CA . LYS B 1 67 ? 8.328 17.109 12.711 1 94.31 67 LYS B CA 1
ATOM 1398 C C . LYS B 1 67 ? 8.219 18.484 12.07 1 94.31 67 LYS B C 1
ATOM 1400 O O . LYS B 1 67 ? 8.844 19.438 12.539 1 94.31 67 LYS B O 1
ATOM 1405 N N . LEU B 1 68 ? 7.387 18.609 11.07 1 92.62 68 LEU B N 1
ATOM 1406 C CA . LEU B 1 68 ? 7.258 19.844 10.32 1 92.62 68 LEU B CA 1
ATOM 1407 C C . LEU B 1 68 ? 6.125 20.703 10.875 1 92.62 68 LEU B C 1
ATOM 1409 O O . LEU B 1 68 ? 5.887 21.812 10.391 1 92.62 68 LEU B O 1
ATOM 1413 N N . GLY B 1 69 ? 5.375 20.172 11.836 1 93.5 69 GLY B N 1
ATOM 1414 C CA . GLY B 1 69 ? 4.324 20.922 12.508 1 93.5 69 GLY B CA 1
ATOM 1415 C C . GLY B 1 69 ? 3.037 20.984 11.711 1 93.5 69 GLY B C 1
ATOM 1416 O O . GLY B 1 69 ? 2.281 21.953 11.82 1 93.5 69 GLY B O 1
ATOM 1417 N N . PHE B 1 70 ? 2.82 19.969 10.82 1 93.25 70 PHE B N 1
ATOM 1418 C CA . PHE B 1 70 ? 1.646 19.984 9.961 1 93.25 70 PHE B CA 1
ATOM 1419 C C . PHE B 1 70 ? 0.535 19.109 10.531 1 93.25 70 PHE B C 1
ATOM 1421 O O . PHE B 1 70 ? -0.509 18.938 9.898 1 93.25 70 PHE B O 1
ATOM 1428 N N . GLU B 1 71 ? 0.638 18.531 11.719 1 92.5 71 GLU B N 1
ATOM 1429 C CA . GLU B 1 71 ? -0.246 17.484 12.219 1 92.5 71 GLU B CA 1
ATOM 1430 C C . GLU B 1 71 ? -1.646 18.016 12.492 1 92.5 71 GLU B C 1
ATOM 1432 O O . GLU B 1 71 ? -2.613 17.266 12.547 1 92.5 71 GLU B O 1
ATOM 1437 N N . ARG B 1 72 ? -1.757 19.406 12.617 1 89.94 72 ARG B N 1
ATOM 1438 C CA . ARG B 1 72 ? -3.07 19.969 12.898 1 89.94 72 ARG B CA 1
ATOM 1439 C C . ARG B 1 72 ? -3.689 20.578 11.641 1 89.94 72 ARG B C 1
ATOM 1441 O O . ARG B 1 72 ? -4.805 21.094 11.68 1 89.94 72 ARG B O 1
ATOM 1448 N N . ASP B 1 73 ? -2.979 20.484 10.555 1 92.5 73 ASP B N 1
ATOM 1449 C CA . ASP B 1 73 ? -3.543 20.938 9.289 1 92.5 73 ASP B CA 1
ATOM 1450 C C . ASP B 1 73 ? -4.66 20 8.82 1 92.5 73 ASP B C 1
ATOM 1452 O O . ASP B 1 73 ? -4.469 18.781 8.75 1 92.5 73 ASP B O 1
ATOM 1456 N N . PRO B 1 74 ? -5.805 20.562 8.531 1 91.44 74 PRO B N 1
ATOM 1457 C CA . PRO B 1 74 ? -6.961 19.719 8.211 1 91.44 74 PRO B CA 1
ATOM 1458 C C . PRO B 1 74 ? -6.742 18.844 6.977 1 91.44 74 PRO B C 1
ATOM 1460 O O . PRO B 1 74 ? -7.223 17.719 6.918 1 91.44 74 PRO B O 1
ATOM 1463 N N . ILE B 1 75 ? -6.035 19.359 6 1 89.25 75 ILE B N 1
ATOM 1464 C CA . ILE B 1 75 ? -5.801 18.594 4.773 1 89.25 75 ILE B CA 1
ATOM 1465 C C . ILE B 1 75 ? -4.855 17.438 5.059 1 89.25 75 ILE B C 1
ATOM 1467 O O . ILE B 1 75 ? -5.102 16.297 4.629 1 89.25 75 ILE B O 1
ATOM 1471 N N . VAL B 1 76 ? -3.869 17.719 5.797 1 92.75 76 VAL B N 1
ATOM 1472 C CA . VAL B 1 76 ? -2.883 16.703 6.137 1 92.75 76 VAL B CA 1
ATOM 1473 C C . VAL B 1 76 ? -3.514 15.656 7.055 1 92.75 76 VAL B C 1
ATOM 1475 O O . VAL B 1 76 ? -3.398 14.453 6.812 1 92.75 76 VAL B O 1
ATOM 1478 N N . SER B 1 77 ? -4.223 16.125 8.039 1 94.94 77 SER B N 1
ATOM 1479 C CA . SER B 1 77 ? -4.855 15.211 9 1 94.94 77 SER B CA 1
ATOM 1480 C C . SER B 1 77 ? -5.883 14.32 8.312 1 94.94 77 SER B C 1
ATOM 1482 O O . SER B 1 77 ? -5.965 13.125 8.602 1 94.94 77 SER B O 1
ATOM 1484 N N . SER B 1 78 ? -6.617 14.867 7.391 1 93 78 SER B N 1
ATOM 1485 C CA . SER B 1 78 ? -7.605 14.078 6.656 1 93 78 SER B CA 1
ATOM 1486 C C . SER B 1 78 ? -6.934 13 5.82 1 93 78 SER B C 1
ATOM 1488 O O . SER B 1 78 ? -7.438 11.875 5.73 1 93 78 SER B O 1
ATOM 1490 N N . SER B 1 79 ? -5.828 13.297 5.195 1 92.5 79 SER B N 1
ATOM 1491 C CA . SER B 1 79 ? -5.094 12.297 4.422 1 92.5 79 SER B CA 1
ATOM 1492 C C . SER B 1 79 ? -4.551 11.195 5.316 1 92.5 79 SER B C 1
ATOM 1494 O O . SER B 1 79 ? -4.535 10.023 4.93 1 92.5 79 SER B O 1
ATOM 1496 N N . LEU B 1 80 ? -4.172 11.539 6.508 1 95.38 80 LEU B N 1
ATOM 1497 C CA . LEU B 1 80 ? -3.707 10.555 7.477 1 95.38 80 LEU B CA 1
ATOM 1498 C C . LEU B 1 80 ? -4.852 9.656 7.934 1 95.38 80 LEU B C 1
ATOM 1500 O O . LEU B 1 80 ? -4.699 8.438 8 1 95.38 80 LEU B O 1
ATOM 1504 N N . VAL B 1 81 ? -5.965 10.242 8.203 1 95.25 81 VAL B N 1
ATOM 1505 C CA . VAL B 1 81 ? -7.141 9.484 8.609 1 95.25 81 VAL B CA 1
ATOM 1506 C C . VAL B 1 81 ? -7.52 8.484 7.516 1 95.25 81 VAL B C 1
ATOM 1508 O O . VAL B 1 81 ? -7.781 7.312 7.797 1 95.25 81 VAL B O 1
ATOM 1511 N N . GLU B 1 82 ? -7.465 8.945 6.289 1 91.19 82 GLU B N 1
ATOM 1512 C CA . GLU B 1 82 ? -7.805 8.086 5.16 1 91.19 82 GLU B CA 1
ATOM 1513 C C . GLU B 1 82 ? -6.805 6.941 5.016 1 91.19 82 GLU B C 1
ATOM 1515 O O . GLU B 1 82 ? -7.191 5.789 4.805 1 91.19 82 GLU B O 1
ATOM 1520 N N . MET B 1 83 ? -5.578 7.195 5.133 1 92.06 83 MET B N 1
ATOM 1521 C CA . MET B 1 83 ? -4.555 6.164 4.992 1 92.06 83 MET B CA 1
ATOM 1522 C C . MET B 1 83 ? -4.699 5.102 6.078 1 92.06 83 MET B C 1
ATOM 1524 O O . MET B 1 83 ? -4.766 3.908 5.777 1 92.06 83 MET B O 1
ATOM 1528 N N . TYR B 1 84 ? -4.914 5.504 7.281 1 90.69 84 TYR B N 1
ATOM 1529 C CA . TYR B 1 84 ? -5.035 4.551 8.375 1 90.69 84 TYR B CA 1
ATOM 1530 C C . TYR B 1 84 ? -6.32 3.74 8.258 1 90.69 84 TYR B C 1
ATOM 1532 O O . TYR B 1 84 ? -6.336 2.541 8.555 1 90.69 84 TYR B O 1
ATOM 1540 N N . SER B 1 85 ? -7.367 4.441 7.789 1 89.88 85 SER B N 1
ATOM 1541 C CA . SER B 1 85 ? -8.633 3.746 7.605 1 89.88 85 SER B CA 1
ATOM 1542 C C . SER B 1 85 ? -8.523 2.674 6.523 1 89.88 85 SER B C 1
ATOM 1544 O O . SER B 1 85 ? -8.992 1.549 6.711 1 89.88 85 SER B O 1
ATOM 1546 N N . LYS B 1 86 ? -7.855 3.025 5.465 1 85.88 86 LYS B N 1
ATOM 1547 C CA . LYS B 1 86 ? -7.703 2.086 4.355 1 85.88 86 LYS B CA 1
ATOM 1548 C C . LYS B 1 86 ? -6.844 0.894 4.762 1 85.88 86 LYS B C 1
ATOM 1550 O O . LYS B 1 86 ? -6.992 -0.201 4.215 1 85.88 86 LYS B O 1
ATOM 1555 N N . CYS B 1 87 ? -5.988 1.108 5.699 1 84.62 87 CYS B N 1
ATOM 1556 C CA . CYS B 1 87 ? -5.129 0.033 6.184 1 84.62 87 CYS B CA 1
ATOM 1557 C C . CYS B 1 87 ? -5.781 -0.706 7.344 1 84.62 87 CYS B C 1
ATOM 1559 O O . CYS B 1 87 ? -5.211 -1.656 7.883 1 84.62 87 CYS B O 1
ATOM 1561 N N . GLY B 1 88 ? -6.957 -0.226 7.805 1 83 88 GLY B N 1
ATOM 1562 C CA . GLY B 1 88 ? -7.711 -0.919 8.836 1 83 88 GLY B CA 1
ATOM 1563 C C . GLY B 1 88 ? -7.348 -0.474 10.242 1 83 88 GLY B C 1
ATOM 1564 O O . GLY B 1 88 ? -7.719 -1.126 11.219 1 83 88 GLY B O 1
ATOM 1565 N N . LEU B 1 89 ? -6.605 0.479 10.305 1 86.94 89 LEU B N 1
ATOM 1566 C CA . LEU B 1 89 ? -6.215 1 11.609 1 86.94 89 LEU B CA 1
ATOM 1567 C C . LEU B 1 89 ? -7.176 2.09 12.07 1 86.94 89 LEU B C 1
ATOM 1569 O O . LEU B 1 89 ? -6.793 3.256 12.188 1 86.94 89 LEU B O 1
ATOM 1573 N N . LEU B 1 90 ? -8.398 1.76 12.477 1 88.81 90 LEU B N 1
ATOM 1574 C CA . LEU B 1 90 ? -9.5 2.666 12.781 1 88.81 90 LEU B CA 1
ATOM 1575 C C . LEU B 1 90 ? -9.234 3.43 14.07 1 88.81 90 LEU B C 1
ATOM 1577 O O . LEU B 1 90 ? -9.609 4.598 14.195 1 88.81 90 LEU B O 1
ATOM 1581 N N . ASP B 1 91 ? -8.516 2.789 15.008 1 88.56 91 ASP B N 1
ATOM 1582 C CA . ASP B 1 91 ? -8.188 3.469 16.266 1 88.56 91 ASP B CA 1
ATOM 1583 C C . ASP B 1 91 ? -7.227 4.629 16.016 1 88.56 91 ASP B C 1
ATOM 1585 O O . ASP B 1 91 ? -7.406 5.719 16.562 1 88.56 91 ASP B O 1
ATOM 1589 N N . SER B 1 92 ? -6.23 4.379 15.211 1 89.81 92 SER B N 1
ATOM 1590 C CA . SER B 1 92 ? -5.297 5.438 14.844 1 89.81 92 SER B CA 1
ATOM 1591 C C . SER B 1 92 ? -6.004 6.57 14.102 1 89.81 92 SER B C 1
ATOM 1593 O O . SER B 1 92 ? -5.75 7.746 14.367 1 89.81 92 SER B O 1
ATOM 1595 N N . ALA B 1 93 ? -6.852 6.242 13.195 1 93.25 93 ALA B N 1
ATOM 1596 C CA . ALA B 1 93 ? -7.641 7.227 12.461 1 93.25 93 ALA B CA 1
ATOM 1597 C C . ALA B 1 93 ? -8.508 8.047 13.406 1 93.25 93 ALA B C 1
ATOM 1599 O O . ALA B 1 93 ? -8.555 9.281 13.312 1 93.25 93 ALA B O 1
ATOM 1600 N N . LYS B 1 94 ? -9.109 7.367 14.336 1 95.19 94 LYS B N 1
ATOM 1601 C CA . LYS B 1 94 ? -9.961 8.031 15.32 1 95.19 94 LYS B CA 1
ATOM 1602 C C . LYS B 1 94 ? -9.156 8.992 16.188 1 95.19 94 LYS B C 1
ATOM 1604 O O . LYS B 1 94 ? -9.625 10.094 16.5 1 95.19 94 LYS B O 1
ATOM 1609 N N . MET B 1 95 ? -8.016 8.617 16.578 1 93.81 95 MET B N 1
ATOM 1610 C CA . MET B 1 95 ? -7.148 9.469 17.391 1 93.81 95 MET B CA 1
ATOM 1611 C C . MET B 1 95 ? -6.824 10.766 16.656 1 93.81 95 MET B C 1
ATOM 1613 O O . MET B 1 95 ? -6.859 11.844 17.25 1 93.81 95 MET B O 1
ATOM 1617 N N . ILE B 1 96 ? -6.566 10.711 15.43 1 95 96 ILE B N 1
ATOM 1618 C CA . ILE B 1 96 ? -6.258 11.891 14.633 1 95 96 ILE B CA 1
ATOM 1619 C C . ILE B 1 96 ? -7.504 12.758 14.5 1 95 96 ILE B C 1
ATOM 1621 O O . ILE B 1 96 ? -7.43 13.984 14.617 1 95 96 ILE B O 1
ATOM 1625 N N . CYS B 1 97 ? -8.656 12.141 14.312 1 94.56 97 CYS B N 1
ATOM 1626 C CA . CYS B 1 97 ? -9.914 12.867 14.234 1 94.56 97 CYS B CA 1
ATOM 1627 C C . CYS B 1 97 ? -10.195 13.625 15.523 1 94.56 97 CYS B C 1
ATOM 1629 O O . CYS B 1 97 ? -10.594 14.797 15.492 1 94.56 97 CYS B O 1
ATOM 1631 N N . ASP B 1 98 ? -9.906 12.969 16.578 1 91.75 98 ASP B N 1
ATOM 1632 C CA . ASP B 1 98 ? -10.125 13.578 17.875 1 91.75 98 ASP B CA 1
ATOM 1633 C C . ASP B 1 98 ? -9.195 14.773 18.094 1 91.75 98 ASP B C 1
ATOM 1635 O O . ASP B 1 98 ? -9.586 15.781 18.672 1 91.75 98 ASP B O 1
ATOM 1639 N N . GLU B 1 99 ? -8.039 14.703 17.594 1 89.44 99 GLU B N 1
ATOM 1640 C CA . GLU B 1 99 ? -7.059 15.781 17.719 1 89.44 99 GLU B CA 1
ATOM 1641 C C . GLU B 1 99 ? -7.438 16.969 16.844 1 89.44 99 GLU B C 1
ATOM 1643 O O . GLU B 1 99 ? -7.152 18.125 17.203 1 89.44 99 GLU B O 1
ATOM 1648 N N . MET B 1 100 ? -8.016 16.734 15.734 1 87.12 100 MET B N 1
ATOM 1649 C CA . MET B 1 100 ? -8.477 17.812 14.859 1 87.12 100 MET B CA 1
ATOM 1650 C C . MET B 1 100 ? -9.641 18.562 15.484 1 87.12 100 MET B C 1
ATOM 1652 O O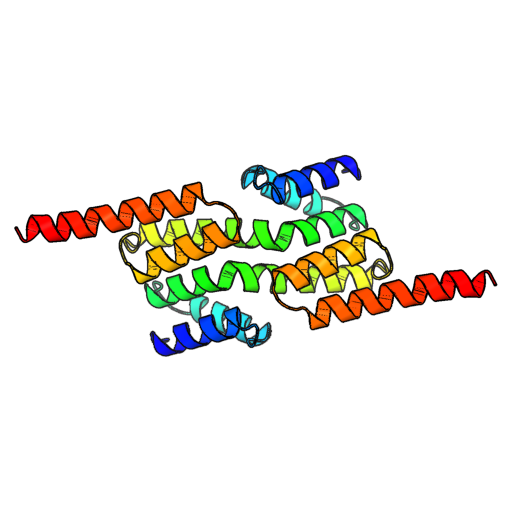 . MET B 1 100 ? -9.75 19.781 15.336 1 87.12 100 MET B O 1
ATOM 1656 N N . GLU B 1 101 ? -10.523 17.906 16.125 1 78.88 101 GLU B N 1
ATOM 1657 C CA . GLU B 1 101 ? -11.695 18.5 16.75 1 78.88 101 GLU B CA 1
ATOM 1658 C C . GLU B 1 101 ? -11.289 19.391 17.938 1 78.88 101 GLU B C 1
ATOM 1660 O O . GLU B 1 101 ? -11.898 20.438 18.172 1 78.88 101 GLU B O 1
ATOM 1665 N N . MET B 1 102 ? -10.328 18.984 18.609 1 70.94 102 MET B N 1
ATOM 1666 C CA . MET B 1 102 ? -9.914 19.766 19.766 1 70.94 102 MET B CA 1
ATOM 1667 C C . MET B 1 102 ? -9.438 21.156 19.344 1 70.94 102 MET B C 1
ATOM 1669 O O . MET B 1 102 ? -9.672 22.141 20.031 1 70.94 102 MET B O 1
ATOM 1673 N N . LYS B 1 103 ? -8.852 21.359 18.281 1 64.88 103 LYS B N 1
ATOM 1674 C CA . LYS B 1 103 ? -8.43 22.688 17.828 1 64.88 103 LYS B CA 1
ATOM 1675 C C . LYS B 1 103 ? -9.625 23.516 17.391 1 64.88 103 LYS B C 1
ATOM 1677 O O . LYS B 1 103 ? -9.672 24.734 17.641 1 64.88 103 LYS B O 1
ATOM 1682 N N . ASP B 1 104 ? -10.492 22.781 16.609 1 61.91 104 ASP B N 1
ATOM 1683 C CA . ASP B 1 104 ? -11.68 23.562 16.281 1 61.91 104 ASP B CA 1
ATOM 1684 C C . ASP B 1 104 ? -12.32 24.156 17.531 1 61.91 104 ASP B C 1
ATOM 1686 O O . ASP B 1 104 ? -12.773 25.297 17.531 1 61.91 104 ASP B O 1
ATOM 1690 N N . VAL B 1 105 ? -12.141 23.438 18.484 1 58.94 105 VAL B N 1
ATOM 1691 C CA . VAL B 1 105 ? -12.727 23.891 19.734 1 58.94 105 VAL B CA 1
ATOM 1692 C C . VAL B 1 105 ? -11.82 24.922 20.391 1 58.94 105 VAL B C 1
ATOM 1694 O O . VAL B 1 105 ? -12.297 25.938 20.906 1 58.94 105 VAL B O 1
ATOM 1697 N N . MET B 1 106 ? -10.57 24.766 20.312 1 59.56 106 MET B N 1
ATOM 1698 C CA . MET B 1 106 ? -9.617 25.703 20.891 1 59.56 106 MET B CA 1
ATOM 1699 C C . MET B 1 106 ? -9.594 27.016 20.125 1 59.56 106 MET B C 1
ATOM 1701 O O . MET B 1 106 ? -9.516 28.094 20.734 1 59.56 106 MET B O 1
ATOM 1705 N N . SER B 1 107 ? -9.57 26.781 18.781 1 56.28 107 SER B N 1
ATOM 1706 C CA . SER B 1 107 ? -9.688 28 18 1 56.28 107 SER B CA 1
ATOM 1707 C C . SER B 1 107 ? -10.984 28.75 18.312 1 56.28 107 SER B C 1
ATOM 1709 O O . SER B 1 107 ? -11 29.984 18.328 1 56.28 107 SER B O 1
ATOM 1711 N N . TRP B 1 108 ? -11.93 27.922 18.484 1 54.41 108 TRP B N 1
ATOM 1712 C CA . TRP B 1 108 ? -13.195 28.531 18.875 1 54.41 108 TRP B CA 1
ATOM 1713 C C . TRP B 1 108 ? -13.109 29.156 20.25 1 54.41 108 TRP B C 1
ATOM 1715 O O . TRP B 1 108 ? -13.594 30.281 20.469 1 54.41 108 TRP B O 1
ATOM 1725 N N . ASN B 1 109 ? -12.469 28.547 21.109 1 54.88 109 ASN B N 1
ATOM 1726 C CA . ASN B 1 109 ? -12.391 29.094 22.453 1 54.88 109 ASN B CA 1
ATOM 1727 C C . ASN B 1 109 ? -11.43 30.266 22.531 1 54.88 109 ASN B C 1
ATOM 1729 O O . ASN B 1 109 ? -11.594 31.156 23.375 1 54.88 109 ASN B O 1
ATOM 1733 N N . SER B 1 110 ? -10.43 30.281 21.766 1 53.03 110 SER B N 1
ATOM 1734 C CA . SER B 1 110 ? -9.539 31.438 21.766 1 53.03 110 SER B CA 1
ATOM 1735 C C . SER B 1 110 ? -10.234 32.656 21.203 1 53.03 110 SER B C 1
ATOM 1737 O O . SER B 1 110 ? -9.773 33.781 21.406 1 53.03 110 SER B O 1
ATOM 1739 N N . MET B 1 111 ? -11.234 32.312 20.406 1 51.38 111 MET B N 1
ATOM 1740 C CA . MET B 1 111 ? -12.023 33.406 19.859 1 51.38 111 MET B CA 1
ATOM 1741 C C . MET B 1 111 ? -13.109 33.812 20.844 1 51.38 111 MET B C 1
ATOM 1743 O O . MET B 1 111 ? -13.625 34.938 20.75 1 51.38 111 MET B O 1
ATOM 1747 N N . ILE B 1 112 ? -13.445 32.875 21.656 1 46.66 112 ILE B N 1
ATOM 1748 C CA . ILE B 1 112 ? -14.391 33.344 22.672 1 46.66 112 ILE B CA 1
ATOM 1749 C C . ILE B 1 112 ? -13.641 34.094 23.7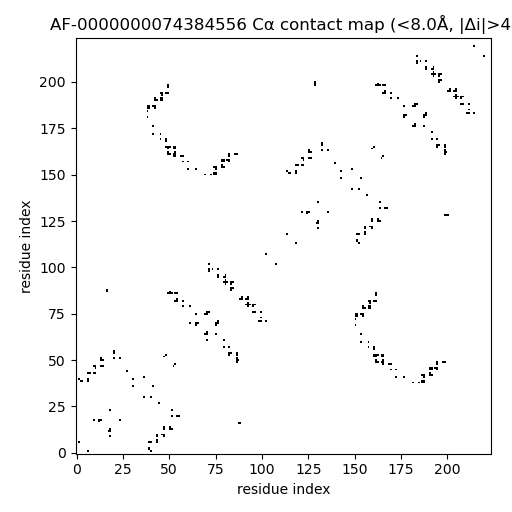66 1 46.66 112 ILE B C 1
ATOM 1751 O O . ILE B 1 112 ? -12.57 33.656 24.203 1 46.66 112 ILE B O 1
#

Organism: Artemisia annua (NCBI:txid35608)

Secondary structure (DSSP, 8-state):
---HHHHHHHHHHHHTT-S-HHHHHHHHHHHHHSSS--HHHHHHHHHHHHHHHHHHHHHHHHHHHHHHT-TT-HHHHHHHHHHHHHTT-HHHHHHHHHHHHHHHHHHHHHH-/---HHHHHHHHHHHHTT-S-HHHHHHHHHHHHHSSS--HHHHHHHHHHHHHHHHHHHHHHHHHHHHHTT-TT-HHHHHHHHHHHHHTT-HHHHHHHHHHHHHHHHHHHHHH-

Sequence (224 aa):
MWDSAVCNSMISSFTNHLLEENAMQIFVRSLRKNARPTKFKLSCLISCAPVFLPLVHGTELHSLVVKLGFERDPIVSSSLVEMYSKCGLLDSAKMICDEMEMKDVMSWNSMIMWDSAVCNSMISSFTNHLLEENAMQIFVRSLRKNARPTKFKLSCLISCAPVFLPLVHGTELHSLVVKLGFERDPIVSSSLVEMYSKCGLLDSAKMICDEMEMKDVMSWNSMI

Nearest PDB structures (foldseek):
  5izw-assembly2_B  TM=5.053E-01  e=1.984E-03  unidentified
  5iwb-assembly1_B  TM=4.867E-01  e=2.331E-03  unidentified
  5iww-assembly1_D  TM=4.795E-01  e=3.396E-03  unidentified
  6ydw-assembly1_Ao  TM=3.662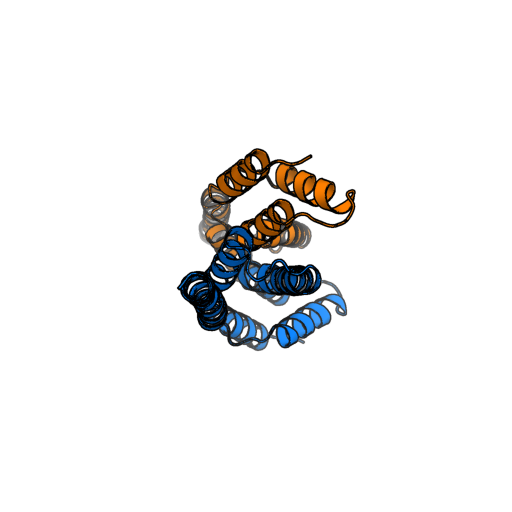E-01  e=6.585E-01  Sus scrofa
  5izw-assembly2_B  TM=5.052E-01  e=2.109E-03  unidentified

Radius of gyration: 20.06 Å; Cα contacts (8 Å, |Δi|>4): 230; chains: 2; bounding box: 33×70×44 Å

Foldseek 3Di:
DCDLVNLVVLLVCQVVVVDDLVNVVVLVVVQVPDDDDDPSSVVSCVSNCQQRVLVVVLVVVVVVCVVVPNLQPPVVLVVSLVSCVSNVNNVSSVVSVVVNVVVVVVVVVVVD/DCDLVNLVVLLVCQVVVNDDLVNVVVLVVVQVVDDDDDPSSVVSCVSNCQQNVLVVVLVVVVVVCVVVPNLQPPVVLVVSLVSCVSNVNNVSSVVSVVVNVVVVVVVVVVVD

InterPro domains:
  IPR002885 Pentatricopeptide repeat [PF01535] (6-32)
  IPR002885 Pentatricopeptide repeat [PF01535] (78-104)
  IPR011990 Tetratricopeptide-like helical domain superfamily [G3DSA:1.25.40.10] (59-112)
  IPR046960 Pentatricopeptide repeat-containing protein At4g14850-like, plant [PTHR47926] (3-112)